Protein AF-A0A7X6N553-F1 (afdb_monomer)

Mean predicted aligned error: 6.5 Å

InterPro domains:
  IPR009793 Protein of unknown function DUF1361 [PF07099] (36-193)

Organism: NCBI:txid1070421

Solvent-accessible surface area (backbone atoms only — not comparable to full-atom values): 10933 Å² total; per-residue (Å²): 109,68,84,74,50,46,66,56,54,51,49,49,51,50,53,50,49,51,52,44,49,50,45,62,73,68,66,50,96,57,56,64,50,47,58,48,42,54,48,10,44,49,26,29,55,43,20,54,49,39,59,69,49,89,46,68,67,60,29,51,55,46,48,55,55,26,61,72,40,38,22,48,4,58,38,30,64,64,56,59,65,58,50,65,79,62,46,92,76,78,82,46,75,67,41,54,52,53,50,51,54,53,50,53,47,29,51,50,12,39,51,30,34,56,52,18,51,50,42,45,44,62,64,78,47,77,88,69,53,72,66,55,51,52,50,52,52,49,52,49,24,45,55,24,28,50,47,32,48,41,47,74,76,65,60,63,50,80,62,45,55,73,78,35,46,69,64,44,50,52,50,54,63,71,47,74,38,73,65,45,53,51,50,32,52,54,44,23,54,53,45,46,50,53,49,54,55,51,51,62,62,68,78,106

Secondary structure (DSSP, 8-state):
-HHHHHHHHHHHHHHHHHHHHHHHHHT-TTHHHHHHHHHHHHHHHHHHHHHH-S-HHHHHHHHHHHHHHTHHHHHGGGGGGGHHHH-S---SHHHHHHHHHHHHHHHHHHHHHHHHHHHHHHHH-SS--HHHHHHHHHHHHHHHHHHHHHHHHS---HHHHHH-HHHHHHHHHTT--HHHHHHHHHHHHHHHHHHHHHHHHHT-

Foldseek 3Di:
DCVVCVVVVVVLVVVLVVLLVVCVVVVDPCPVLNVLLVLLVLLLVLLVVLLPDPDPVSNVVSVVVSLLSLLSLLLLVVLCVCLVVLPPDQDDPVSVVVVVSSVVSSVSSPVSNLNSLVSSCCSPDDPDDPVVLCVSLLVSQLSSQLSSCCCPPVVDDPVCCVPPVPVVVVVVVVSPDPVSVVSSVVSSVVSSVSNVVVVVVVVD

Structure (mmCIF, N/CA/C/O backbone):
data_AF-A0A7X6N553-F1
#
_entry.id   AF-A0A7X6N553-F1
#
loop_
_atom_site.group_PDB
_atom_site.id
_atom_site.type_symbol
_atom_site.label_atom_id
_atom_site.label_alt_id
_atom_site.label_comp_id
_atom_site.label_asym_id
_atom_site.label_entity_id
_atom_site.label_seq_id
_atom_site.pdbx_PDB_ins_code
_atom_site.Cartn_x
_atom_site.Cartn_y
_atom_site.Cartn_z
_atom_site.occupancy
_atom_site.B_iso_or_equiv
_atom_site.auth_seq_id
_atom_site.auth_comp_id
_atom_site.auth_asym_id
_atom_site.auth_atom_id
_atom_site.pdbx_PDB_model_num
ATOM 1 N N . MET A 1 1 ? 1.817 7.010 24.464 1.00 51.44 1 MET A N 1
ATOM 2 C CA . MET A 1 1 ? 2.047 6.105 23.320 1.00 51.44 1 MET A CA 1
ATOM 3 C C . MET A 1 1 ? 2.517 6.879 22.085 1.00 51.44 1 MET A C 1
ATOM 5 O O . MET A 1 1 ? 3.676 6.713 21.739 1.00 51.44 1 MET A O 1
ATOM 9 N N . LEU A 1 2 ? 1.741 7.844 21.557 1.00 58.47 2 LEU A N 1
ATOM 10 C CA . LEU A 1 2 ? 2.158 8.774 20.477 1.00 58.47 2 LEU A CA 1
ATOM 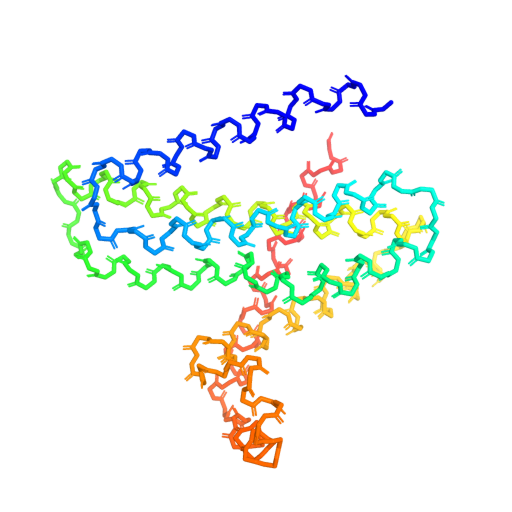11 C C . LEU A 1 2 ? 3.562 9.372 20.640 1.00 58.47 2 LEU A C 1
ATOM 13 O O . LEU A 1 2 ? 4.372 9.272 19.733 1.00 58.47 2 LEU A O 1
ATOM 17 N N . LYS A 1 3 ? 3.891 9.929 21.816 1.00 58.84 3 LYS A N 1
ATOM 18 C CA . LYS A 1 3 ? 5.208 10.548 22.076 1.00 58.84 3 LYS A CA 1
ATOM 19 C C . LYS A 1 3 ? 6.412 9.616 21.859 1.00 58.84 3 LYS A C 1
ATOM 21 O O . LYS A 1 3 ? 7.505 10.120 21.643 1.00 58.84 3 LYS A O 1
ATOM 26 N N . LYS A 1 4 ? 6.229 8.291 21.945 1.00 62.88 4 LYS A N 1
ATOM 27 C CA . LYS A 1 4 ? 7.314 7.305 21.806 1.00 62.88 4 LYS A CA 1
ATOM 28 C C . LYS A 1 4 ? 7.479 6.829 20.355 1.00 62.88 4 LYS A C 1
ATOM 30 O O . LYS A 1 4 ? 8.603 6.598 19.934 1.00 62.88 4 LYS A O 1
ATOM 35 N N . GLU A 1 5 ? 6.381 6.751 19.596 1.00 76.00 5 GLU A N 1
ATOM 36 C CA . GLU A 1 5 ? 6.365 6.376 18.167 1.00 76.00 5 GLU A CA 1
ATOM 37 C C . GLU A 1 5 ? 6.615 7.579 17.234 1.00 76.00 5 GLU A C 1
ATOM 39 O O . GLU A 1 5 ? 7.108 7.419 16.121 1.00 76.00 5 GLU A O 1
ATOM 44 N N . PHE A 1 6 ? 6.327 8.803 17.694 1.00 79.31 6 PHE A N 1
ATOM 45 C CA . PHE A 1 6 ? 6.497 10.042 16.929 1.00 79.31 6 PHE A CA 1
ATOM 46 C C . PHE A 1 6 ? 7.876 10.206 16.259 1.00 79.31 6 PHE A C 1
ATOM 48 O O . PHE A 1 6 ? 7.897 10.477 15.059 1.00 79.31 6 PHE A O 1
ATOM 55 N N . PRO A 1 7 ? 9.026 10.008 16.943 1.00 86.06 7 PRO A N 1
ATOM 56 C CA . PRO A 1 7 ? 10.329 10.146 16.286 1.00 86.06 7 PRO A CA 1
ATOM 57 C C . PRO A 1 7 ? 10.545 9.123 15.161 1.00 86.06 7 PRO A C 1
ATOM 59 O O . PRO A 1 7 ? 11.181 9.447 14.162 1.00 86.06 7 PRO A O 1
ATOM 62 N N . GLN A 1 8 ? 9.989 7.914 15.285 1.00 87.94 8 GLN A N 1
ATOM 63 C CA . GLN A 1 8 ? 10.107 6.870 14.262 1.00 87.94 8 GLN A CA 1
ATOM 64 C C . GLN A 1 8 ? 9.250 7.195 13.035 1.00 87.94 8 GLN A C 1
ATOM 66 O O . GLN A 1 8 ? 9.712 7.039 11.908 1.00 87.94 8 GLN A O 1
ATOM 71 N N . ILE A 1 9 ? 8.032 7.706 13.244 1.00 89.75 9 ILE A N 1
ATOM 72 C CA . ILE A 1 9 ? 7.146 8.145 12.157 1.00 89.75 9 ILE A CA 1
ATOM 73 C C . ILE A 1 9 ? 7.767 9.331 11.411 1.00 89.75 9 ILE A C 1
ATOM 75 O O . ILE A 1 9 ? 7.767 9.350 10.183 1.00 89.75 9 ILE A O 1
ATOM 79 N N . VAL A 1 10 ? 8.340 10.301 12.130 1.00 91.31 10 VAL A N 1
ATOM 80 C CA . VAL A 1 10 ? 9.032 11.442 11.510 1.00 91.31 10 VAL A CA 1
ATOM 81 C C . VAL A 1 10 ? 10.237 10.971 10.699 1.00 91.31 10 VAL A C 1
ATOM 83 O O . VAL A 1 10 ? 10.395 11.384 9.553 1.00 91.31 10 VAL A O 1
ATOM 86 N N . LEU A 1 11 ? 11.054 10.069 11.251 1.00 92.75 11 LEU A N 1
ATOM 87 C CA . LEU A 1 11 ? 12.183 9.487 10.527 1.00 92.75 11 LEU A CA 1
ATOM 88 C C . LEU A 1 11 ? 11.727 8.774 9.247 1.00 92.75 11 LEU A C 1
ATOM 90 O O . LEU A 1 11 ? 12.328 8.977 8.197 1.00 92.75 11 LEU A O 1
ATOM 94 N N . LEU A 1 12 ? 10.645 7.993 9.315 1.00 93.38 12 LEU A N 1
ATOM 95 C CA . LEU A 1 12 ? 10.065 7.317 8.156 1.00 93.38 12 LEU A CA 1
ATOM 96 C C . LEU A 1 12 ? 9.698 8.315 7.049 1.00 93.38 12 LEU A C 1
ATOM 98 O O . LEU A 1 12 ? 10.090 8.127 5.900 1.00 93.38 12 LEU A O 1
ATOM 102 N N . HIS A 1 13 ? 9.009 9.403 7.398 1.00 94.00 13 HIS A N 1
ATOM 103 C CA . HIS A 1 13 ? 8.635 10.446 6.441 1.00 94.00 13 HIS A CA 1
ATOM 104 C C . HIS A 1 13 ? 9.856 11.140 5.841 1.00 94.00 13 HIS A C 1
ATOM 106 O O . HIS A 1 13 ? 9.887 11.380 4.638 1.00 94.00 13 HIS A O 1
ATOM 112 N N . ILE A 1 14 ? 10.882 11.423 6.649 1.00 95.38 14 ILE A N 1
ATOM 113 C CA . ILE A 1 14 ? 12.137 12.003 6.159 1.00 95.38 14 ILE A CA 1
ATOM 114 C C . ILE A 1 14 ? 12.793 11.067 5.141 1.00 95.38 14 ILE A C 1
ATOM 116 O O . ILE A 1 14 ? 13.170 11.522 4.066 1.00 95.38 14 ILE A O 1
ATOM 120 N N . LEU A 1 15 ? 12.880 9.766 5.432 1.00 94.88 15 LEU A N 1
ATOM 121 C CA . LEU A 1 15 ? 13.455 8.782 4.511 1.00 94.88 15 LEU A CA 1
ATOM 122 C C . LEU A 1 15 ? 12.668 8.698 3.197 1.00 94.88 15 LEU A C 1
ATOM 124 O O . LEU A 1 15 ? 13.272 8.682 2.124 1.00 94.88 15 LEU A O 1
ATOM 128 N N . VAL A 1 16 ? 11.333 8.710 3.264 1.00 94.75 16 VAL A N 1
ATOM 129 C CA . VAL A 1 16 ? 10.481 8.742 2.067 1.00 94.75 16 VAL A CA 1
ATOM 130 C C . VAL A 1 16 ? 10.714 10.025 1.275 1.00 94.75 16 VAL A C 1
ATOM 132 O O . VAL A 1 16 ? 10.958 9.958 0.077 1.00 94.75 16 VAL A O 1
ATOM 135 N N . ILE A 1 17 ? 10.711 11.193 1.920 1.00 95.12 17 ILE A N 1
ATOM 136 C CA . ILE A 1 17 ? 10.943 12.482 1.253 1.00 95.12 17 ILE A CA 1
ATOM 137 C C . ILE A 1 17 ? 12.330 12.525 0.608 1.00 95.12 17 ILE A C 1
ATOM 139 O O . ILE A 1 17 ? 12.456 12.989 -0.522 1.00 95.12 17 ILE A O 1
ATOM 143 N N . MET A 1 18 ? 13.363 12.010 1.279 1.00 94.50 18 MET A N 1
ATOM 144 C CA . MET A 1 18 ? 14.707 11.899 0.709 1.00 94.50 18 MET A CA 1
ATOM 145 C C . MET A 1 18 ? 14.715 11.012 -0.538 1.00 94.50 18 MET A C 1
ATOM 147 O O . MET A 1 18 ? 15.308 11.388 -1.548 1.00 94.50 18 MET A O 1
ATOM 151 N N . PHE A 1 19 ? 14.028 9.868 -0.498 1.00 94.44 19 PHE A N 1
ATOM 152 C CA . PHE A 1 19 ? 13.899 8.982 -1.652 1.00 94.44 19 PHE A CA 1
ATOM 153 C C . PHE A 1 19 ? 13.154 9.655 -2.815 1.00 94.44 19 PHE A C 1
ATOM 155 O O . PHE A 1 19 ? 13.645 9.658 -3.943 1.00 94.44 19 PHE A O 1
ATOM 162 N N . LEU A 1 20 ? 12.013 10.296 -2.548 1.00 93.94 20 LEU A N 1
ATOM 163 C CA . LEU A 1 20 ? 11.240 11.027 -3.557 1.00 93.94 20 LEU A CA 1
ATOM 164 C C . LEU A 1 20 ? 12.035 12.203 -4.146 1.00 93.94 20 LEU A C 1
ATOM 166 O O . LEU A 1 20 ? 12.031 12.409 -5.360 1.00 93.94 20 LEU A O 1
ATOM 170 N N . GLY A 1 21 ? 12.757 12.945 -3.303 1.00 92.81 21 GLY A N 1
ATOM 171 C CA . GLY A 1 21 ? 13.630 14.042 -3.713 1.00 92.81 21 GLY A CA 1
ATOM 172 C C . GLY A 1 21 ? 14.777 13.563 -4.600 1.00 92.81 21 GLY A C 1
ATOM 173 O O . GLY A 1 21 ? 15.050 14.176 -5.630 1.00 92.81 21 GLY A O 1
ATOM 174 N N . PHE A 1 22 ? 15.393 12.426 -4.263 1.00 92.62 22 PHE A N 1
ATOM 175 C CA . PHE A 1 22 ? 16.393 11.781 -5.112 1.00 92.62 22 PHE A CA 1
ATOM 176 C C . PHE A 1 22 ? 15.821 11.448 -6.499 1.00 92.62 22 PHE A C 1
ATOM 178 O O . PHE A 1 22 ? 16.394 11.863 -7.507 1.00 92.62 22 PHE A O 1
ATOM 185 N N . LEU A 1 23 ? 14.652 10.797 -6.569 1.00 91.75 23 LEU A N 1
ATOM 186 C CA . LEU A 1 23 ? 13.993 10.482 -7.845 1.00 91.75 23 LEU A CA 1
ATOM 187 C C . LEU A 1 23 ? 13.689 11.734 -8.677 1.00 91.75 23 LEU A C 1
ATOM 189 O O . LEU A 1 23 ? 13.871 11.729 -9.898 1.00 91.75 23 LEU A O 1
ATOM 193 N N . TYR A 1 24 ? 13.243 12.805 -8.018 1.00 91.06 24 TYR A N 1
ATOM 194 C CA . TYR A 1 24 ? 12.919 14.071 -8.664 1.00 91.06 24 TYR A CA 1
ATOM 195 C C . TYR A 1 24 ? 14.159 14.755 -9.255 1.00 91.06 24 TYR A C 1
ATOM 197 O O . TYR A 1 24 ? 14.124 15.216 -10.397 1.00 91.06 24 TYR A O 1
ATOM 205 N N . VAL A 1 25 ? 15.269 14.787 -8.509 1.00 89.69 25 VAL A N 1
ATOM 206 C CA . VAL A 1 25 ? 16.519 15.435 -8.938 1.00 89.69 25 VAL A CA 1
ATOM 207 C C . VAL A 1 25 ? 17.189 14.667 -10.074 1.00 89.69 25 VAL A C 1
ATOM 209 O O . VAL A 1 25 ? 17.639 15.286 -11.036 1.00 89.69 25 VAL A O 1
ATOM 212 N N . THR A 1 26 ? 17.243 13.332 -10.007 1.00 83.00 26 THR A N 1
ATOM 213 C CA . THR A 1 26 ? 17.912 12.537 -11.051 1.00 83.00 26 THR A CA 1
ATOM 214 C C . THR A 1 26 ? 17.119 12.494 -12.365 1.00 83.00 26 THR A C 1
ATOM 216 O O . THR A 1 26 ? 17.689 12.168 -13.399 1.00 83.00 26 THR A O 1
ATOM 219 N N . LYS A 1 27 ? 15.822 12.850 -12.355 1.00 77.62 27 LYS A N 1
ATOM 220 C CA . LYS A 1 27 ? 14.924 12.829 -13.527 1.00 77.62 27 LYS A CA 1
ATOM 221 C C . LYS A 1 27 ? 15.006 11.526 -14.340 1.00 77.62 27 LYS A C 1
ATOM 223 O O . LYS A 1 27 ? 15.125 11.536 -15.562 1.00 77.62 27 LYS A O 1
ATOM 228 N N . ASN A 1 28 ? 14.925 10.396 -13.645 1.00 75.38 28 ASN A N 1
ATOM 229 C CA . ASN A 1 28 ? 14.987 9.072 -14.266 1.00 75.38 28 ASN A CA 1
ATOM 230 C C . ASN A 1 28 ? 13.621 8.604 -14.795 1.00 75.38 28 ASN A C 1
ATOM 232 O O . ASN A 1 28 ? 12.576 9.165 -14.469 1.00 75.38 28 ASN A O 1
ATOM 236 N N . GLN A 1 29 ? 13.621 7.481 -15.520 1.00 80.50 29 GLN A N 1
ATOM 237 C CA . GLN A 1 29 ? 12.417 6.764 -15.981 1.00 80.50 29 GLN A CA 1
ATOM 238 C C . GLN A 1 29 ? 11.437 6.355 -14.856 1.00 80.50 29 GLN A C 1
ATOM 240 O O . GLN A 1 29 ? 10.313 5.946 -15.127 1.00 80.50 29 GLN A O 1
ATOM 245 N N . TYR A 1 30 ? 11.840 6.501 -13.592 1.00 83.88 30 TYR A N 1
ATOM 246 C CA . TYR A 1 30 ? 11.069 6.153 -12.400 1.00 83.88 30 TYR A CA 1
ATOM 247 C C . TYR A 1 30 ? 10.268 7.312 -11.799 1.00 83.88 30 TYR A C 1
ATOM 249 O O . TYR A 1 30 ? 9.847 7.222 -10.651 1.00 83.88 30 TYR A O 1
ATOM 257 N N . MET A 1 31 ? 10.018 8.400 -12.537 1.00 86.75 31 MET A N 1
ATOM 258 C CA . MET A 1 31 ? 9.149 9.480 -12.040 1.00 86.75 31 MET A CA 1
ATOM 259 C C . MET A 1 31 ? 7.755 8.983 -11.626 1.00 86.75 31 MET A C 1
ATOM 261 O O . MET A 1 31 ? 7.154 9.546 -10.715 1.00 86.75 31 MET A O 1
ATOM 265 N N . PHE A 1 32 ? 7.261 7.896 -12.228 1.00 87.50 32 PHE A N 1
ATOM 266 C CA . PHE A 1 32 ? 6.005 7.265 -11.815 1.00 87.50 32 PHE A CA 1
ATOM 267 C C . PHE A 1 32 ? 6.046 6.744 -10.365 1.00 87.50 32 PHE A C 1
ATOM 269 O O . PHE A 1 32 ? 5.026 6.789 -9.680 1.00 87.50 32 PHE A O 1
ATOM 276 N N . LEU A 1 33 ? 7.216 6.312 -9.862 1.00 89.38 33 LEU A N 1
ATOM 277 C CA . LEU A 1 33 ? 7.367 5.866 -8.472 1.00 89.38 33 LEU A CA 1
ATOM 278 C C . LEU A 1 33 ? 7.118 7.002 -7.486 1.00 89.38 33 LEU A C 1
ATOM 280 O O . LEU A 1 33 ? 6.680 6.726 -6.375 1.00 89.38 33 LEU A O 1
ATOM 284 N N . ILE A 1 34 ? 7.354 8.260 -7.879 1.00 91.50 34 ILE A N 1
ATOM 285 C CA . ILE A 1 34 ? 7.073 9.404 -7.009 1.00 91.50 34 ILE A CA 1
ATOM 286 C C . ILE A 1 34 ? 5.585 9.409 -6.659 1.00 91.50 34 ILE A C 1
ATOM 288 O O . ILE A 1 34 ? 5.220 9.404 -5.488 1.00 91.50 34 ILE A O 1
ATOM 292 N N . VAL A 1 35 ? 4.728 9.327 -7.679 1.00 91.31 35 VAL A N 1
ATOM 293 C CA . VAL A 1 35 ? 3.275 9.294 -7.495 1.00 91.31 35 VAL A CA 1
ATOM 294 C C . VAL A 1 35 ? 2.848 8.017 -6.770 1.00 91.31 35 VAL A C 1
ATOM 296 O O . VAL A 1 35 ? 2.091 8.102 -5.806 1.00 91.31 35 VAL A O 1
ATOM 299 N N . ASN A 1 36 ? 3.364 6.848 -7.164 1.00 91.88 36 ASN A N 1
ATOM 300 C CA . ASN A 1 36 ? 2.940 5.571 -6.581 1.00 91.88 36 ASN A CA 1
ATOM 301 C C . ASN A 1 36 ? 3.303 5.454 -5.094 1.00 91.88 36 ASN A C 1
ATOM 303 O O . ASN A 1 36 ? 2.458 5.048 -4.298 1.00 91.88 36 ASN A O 1
ATOM 307 N N . VAL A 1 37 ? 4.518 5.854 -4.704 1.00 93.25 37 VAL A N 1
ATOM 308 C CA . VAL A 1 37 ? 4.965 5.832 -3.302 1.00 93.25 37 VAL A CA 1
ATOM 309 C C . VAL A 1 37 ? 4.213 6.870 -2.477 1.00 93.25 37 VAL A C 1
ATOM 311 O O . VAL A 1 37 ? 3.781 6.555 -1.371 1.00 93.25 37 VAL A O 1
ATOM 314 N N . THR A 1 38 ? 3.990 8.081 -3.002 1.00 93.19 38 THR A N 1
ATOM 315 C CA . THR A 1 38 ? 3.161 9.082 -2.314 1.00 93.19 38 THR A CA 1
ATOM 316 C C . THR A 1 38 ? 1.743 8.563 -2.088 1.00 93.19 38 THR A C 1
ATOM 318 O O . THR A 1 38 ? 1.232 8.643 -0.974 1.00 93.19 38 THR A O 1
ATOM 321 N N . LEU A 1 39 ? 1.116 7.972 -3.106 1.00 90.31 39 LEU A N 1
ATOM 322 C CA . LEU A 1 39 ? -0.215 7.386 -2.973 1.00 90.31 39 LEU A CA 1
ATOM 323 C C . LEU A 1 39 ? -0.230 6.181 -2.016 1.00 90.31 39 LEU A C 1
ATOM 325 O O . LEU A 1 39 ? -1.238 5.948 -1.357 1.00 90.31 39 LEU A O 1
ATOM 329 N N . ALA A 1 40 ? 0.863 5.417 -1.908 1.00 92.44 40 ALA A N 1
ATOM 330 C CA . ALA A 1 40 ? 0.986 4.314 -0.953 1.00 92.44 40 ALA A CA 1
ATOM 331 C C . ALA A 1 40 ? 1.200 4.795 0.494 1.00 92.44 40 ALA A C 1
ATOM 333 O O . ALA A 1 40 ? 0.805 4.103 1.433 1.00 92.44 40 ALA A O 1
ATOM 334 N N . LEU A 1 41 ? 1.775 5.986 0.687 1.00 94.81 41 LEU A N 1
ATOM 335 C CA . LEU A 1 41 ? 1.930 6.603 2.005 1.00 94.81 41 LEU A CA 1
ATOM 336 C C . LEU A 1 41 ? 0.581 7.072 2.583 1.00 94.81 41 LEU A C 1
ATOM 338 O O . LEU A 1 41 ? 0.359 6.963 3.786 1.00 94.81 41 LEU A O 1
ATOM 342 N N . ILE A 1 42 ? -0.359 7.508 1.735 1.00 94.44 42 ILE A N 1
ATOM 343 C CA . ILE A 1 42 ? -1.672 8.021 2.167 1.00 94.44 42 ILE A CA 1
ATOM 344 C C . ILE A 1 42 ? -2.440 7.016 3.057 1.00 94.44 42 ILE A C 1
ATOM 346 O O . ILE A 1 42 ? -2.837 7.396 4.161 1.00 94.44 42 ILE A O 1
ATOM 350 N N . PRO A 1 43 ? -2.646 5.737 2.669 1.00 94.62 43 PRO A N 1
ATOM 351 C CA . PRO A 1 43 ? -3.271 4.741 3.542 1.00 94.62 43 PRO A CA 1
ATOM 352 C C . PRO A 1 43 ? -2.557 4.563 4.881 1.00 94.62 43 PRO A C 1
ATOM 354 O O . PRO A 1 43 ? -3.208 4.365 5.907 1.00 94.62 43 PRO A O 1
ATOM 357 N N . PHE A 1 44 ? -1.229 4.651 4.896 1.00 95.69 44 PHE A N 1
ATOM 358 C CA . PHE A 1 44 ? -0.464 4.558 6.132 1.00 95.69 44 PHE A CA 1
ATOM 359 C C . PHE A 1 44 ? -0.758 5.736 7.067 1.00 95.69 44 PHE A C 1
ATOM 361 O O . PHE A 1 44 ? -1.124 5.515 8.223 1.00 95.69 44 PHE A O 1
ATOM 368 N N . ASP A 1 45 ? -0.750 6.966 6.566 1.00 95.94 45 ASP A N 1
ATOM 369 C CA . ASP A 1 45 ? -1.065 8.146 7.377 1.00 95.94 45 ASP A CA 1
ATOM 370 C C . ASP A 1 45 ? -2.517 8.154 7.864 1.00 95.94 45 ASP A C 1
ATOM 372 O O . ASP A 1 45 ? -2.795 8.464 9.028 1.00 95.94 45 ASP A O 1
ATOM 376 N N . ILE A 1 46 ? -3.457 7.726 7.016 1.00 96.06 46 ILE A N 1
ATOM 377 C CA . ILE A 1 46 ? -4.857 7.569 7.420 1.00 96.06 46 ILE A CA 1
ATOM 378 C C . ILE A 1 46 ? -4.976 6.511 8.526 1.00 96.06 46 ILE A C 1
ATOM 380 O O . ILE A 1 46 ? -5.695 6.730 9.502 1.00 96.06 46 ILE A O 1
ATOM 384 N N . SER A 1 47 ? -4.244 5.395 8.442 1.00 96.31 47 SER A N 1
ATOM 385 C CA . SER A 1 47 ? -4.255 4.368 9.493 1.00 96.31 47 SER A CA 1
ATOM 386 C C . SER A 1 47 ? -3.712 4.886 10.832 1.00 96.31 47 SER A C 1
ATOM 388 O O . SER A 1 47 ? -4.257 4.564 11.890 1.00 96.31 47 SER A O 1
ATOM 390 N N . LEU A 1 48 ? -2.711 5.776 10.806 1.00 94.75 48 LEU A N 1
ATOM 391 C CA . LEU A 1 48 ? -2.223 6.464 12.001 1.00 94.75 48 LEU A CA 1
ATOM 392 C C . LEU A 1 48 ? -3.288 7.403 12.581 1.00 94.75 48 LEU A C 1
ATOM 394 O O . LEU A 1 48 ? -3.462 7.448 13.801 1.00 94.75 48 LEU A O 1
ATOM 398 N N . ALA A 1 49 ? -4.034 8.121 11.739 1.00 94.75 49 ALA A N 1
ATOM 399 C CA . ALA A 1 49 ? -5.150 8.952 12.188 1.00 94.75 49 ALA A CA 1
ATOM 400 C C . ALA A 1 49 ? -6.288 8.108 12.803 1.00 94.75 49 ALA A C 1
ATOM 402 O O . ALA A 1 49 ? -6.817 8.461 13.861 1.00 94.75 49 ALA A O 1
ATOM 403 N N . ILE A 1 50 ? -6.613 6.958 12.200 1.00 95.44 50 ILE A N 1
ATOM 404 C CA . ILE A 1 50 ? -7.593 5.977 12.702 1.00 95.44 50 ILE A CA 1
ATOM 405 C C . ILE A 1 50 ? -7.179 5.432 14.078 1.00 95.44 50 ILE A C 1
ATOM 407 O O . ILE A 1 50 ? -8.005 5.374 14.996 1.00 95.44 50 ILE A O 1
ATOM 411 N N . LYS A 1 51 ? -5.898 5.080 14.255 1.00 92.81 51 LYS A N 1
ATOM 412 C CA . LYS A 1 51 ? -5.349 4.586 15.530 1.00 92.81 51 LYS A CA 1
ATOM 413 C C . LYS A 1 51 ? -5.535 5.599 16.664 1.00 92.81 51 LYS A C 1
ATOM 415 O O . LYS A 1 51 ? -5.852 5.214 17.787 1.00 92.81 51 LYS A O 1
ATOM 420 N N . HIS A 1 52 ? -5.342 6.890 16.384 1.00 91.06 52 HIS A N 1
ATOM 421 C CA . HIS A 1 52 ? -5.272 7.930 17.416 1.00 91.06 52 HIS A CA 1
ATOM 422 C C . HIS A 1 52 ? -6.564 8.722 17.631 1.00 91.06 52 HIS A C 1
ATOM 424 O O . HIS A 1 52 ? -6.703 9.388 18.662 1.00 91.06 52 HIS A O 1
ATOM 430 N N . THR A 1 53 ? -7.523 8.663 16.705 1.00 92.50 53 THR A N 1
ATOM 431 C CA . THR A 1 53 ? -8.812 9.331 16.903 1.00 92.50 53 THR A CA 1
ATOM 432 C C . THR A 1 53 ? -9.611 8.670 18.024 1.00 92.50 53 THR A C 1
ATOM 434 O O . THR A 1 53 ? -9.724 7.446 18.094 1.00 92.50 53 THR A O 1
ATOM 437 N N . LYS A 1 54 ? -10.213 9.478 18.904 1.00 91.56 54 LYS A N 1
ATOM 438 C CA . LYS A 1 54 ? -11.096 8.985 19.977 1.00 91.56 54 LYS A CA 1
ATOM 439 C C . LYS A 1 54 ? -12.512 8.677 19.483 1.00 91.56 54 LYS A C 1
ATOM 441 O O . LYS A 1 54 ? -13.221 7.913 20.128 1.00 91.56 54 LYS A O 1
ATOM 446 N N . SER A 1 55 ? -12.928 9.269 18.362 1.00 95.12 55 SER A N 1
ATOM 447 C CA . SER A 1 55 ? -14.282 9.120 17.826 1.00 95.12 55 SER A CA 1
ATOM 448 C C . SER A 1 55 ? -14.375 7.915 16.896 1.00 95.12 55 SER A C 1
ATOM 450 O O . SER A 1 55 ? -13.687 7.859 15.877 1.00 95.12 55 SER A O 1
ATOM 452 N N . ASN A 1 56 ? -15.277 6.986 17.215 1.00 92.88 56 ASN A N 1
ATOM 453 C CA . ASN A 1 56 ? -15.542 5.813 16.379 1.00 92.88 56 ASN A CA 1
ATOM 454 C C . ASN A 1 56 ? -16.182 6.194 15.035 1.00 92.88 56 ASN A C 1
ATOM 456 O O . ASN A 1 56 ? -15.928 5.533 14.035 1.00 92.88 56 ASN A O 1
ATOM 460 N N . ILE A 1 57 ? -16.957 7.285 14.991 1.00 94.94 57 ILE A N 1
ATOM 461 C CA . ILE A 1 57 ? -17.560 7.787 13.746 1.00 94.94 57 ILE A CA 1
ATOM 462 C C . ILE A 1 57 ? -16.462 8.289 12.807 1.00 94.94 57 ILE A C 1
ATOM 464 O O . ILE A 1 57 ? -16.414 7.902 11.643 1.00 94.94 57 ILE A O 1
ATOM 468 N N . ILE A 1 58 ? -15.537 9.102 13.329 1.00 95.12 58 ILE A N 1
ATOM 469 C CA . ILE A 1 58 ? -14.400 9.607 12.547 1.00 95.12 58 ILE A CA 1
ATOM 470 C C . ILE A 1 58 ? -13.510 8.444 12.106 1.00 95.12 58 ILE A C 1
ATOM 472 O O . ILE A 1 58 ? -13.106 8.407 10.949 1.00 95.12 58 ILE A O 1
ATOM 476 N N . ALA A 1 59 ? -13.245 7.477 12.991 1.00 94.94 59 ALA A N 1
ATOM 477 C CA . ALA A 1 59 ? -12.497 6.275 12.632 1.00 94.94 59 ALA A CA 1
ATOM 478 C C . ALA A 1 59 ? -13.171 5.520 11.477 1.00 94.94 59 ALA A C 1
ATOM 480 O O . ALA A 1 59 ? -12.489 5.157 10.527 1.00 94.94 59 ALA A O 1
ATOM 481 N N . GLY A 1 60 ? -14.494 5.330 11.522 1.00 94.75 60 GLY A N 1
ATOM 482 C CA . GLY A 1 60 ? -15.250 4.663 10.461 1.00 94.75 60 GLY A CA 1
ATOM 483 C C . GLY A 1 60 ? -15.178 5.397 9.120 1.00 94.75 60 GLY A C 1
ATOM 484 O O . GLY A 1 60 ? -14.885 4.776 8.103 1.00 94.75 60 GLY A O 1
ATOM 485 N N . ILE A 1 61 ? -15.360 6.724 9.116 1.00 95.56 61 ILE A N 1
ATOM 486 C CA . ILE A 1 61 ? -15.235 7.547 7.899 1.00 95.56 61 ILE A CA 1
ATOM 487 C C . ILE A 1 61 ? -13.820 7.438 7.325 1.00 95.56 61 ILE A C 1
ATOM 489 O O . ILE A 1 61 ? -13.652 7.166 6.137 1.00 95.56 61 ILE A O 1
ATOM 493 N N . LEU A 1 62 ? -12.797 7.598 8.168 1.00 96.19 62 LEU A N 1
ATOM 494 C CA . LEU A 1 62 ? -11.407 7.439 7.750 1.00 96.19 62 LEU A CA 1
ATOM 495 C C . LEU A 1 62 ? -11.121 6.017 7.258 1.00 96.19 62 LEU A C 1
ATOM 497 O O . LEU A 1 62 ? -10.360 5.863 6.315 1.00 96.19 62 LEU A O 1
ATOM 501 N N . GLY A 1 63 ? -11.750 4.993 7.839 1.00 95.31 63 GLY A N 1
ATOM 502 C CA . GLY A 1 63 ? -11.644 3.602 7.398 1.00 95.31 63 GLY A CA 1
ATOM 503 C C . GLY A 1 63 ? -12.176 3.385 5.982 1.00 95.31 63 GLY A C 1
ATOM 504 O O . GLY A 1 63 ? -11.552 2.676 5.197 1.00 95.31 63 GLY A O 1
ATOM 505 N N . LEU A 1 64 ? -13.278 4.048 5.614 1.00 94.12 64 LEU A N 1
ATOM 506 C CA . LEU A 1 64 ? -13.799 4.011 4.243 1.00 94.12 64 LEU A CA 1
ATOM 507 C C . LEU A 1 64 ? -12.850 4.697 3.256 1.00 94.12 64 LEU A C 1
ATOM 509 O O . LEU A 1 64 ? -12.580 4.156 2.185 1.00 94.12 64 LEU A O 1
ATOM 513 N N . VAL A 1 65 ? -12.307 5.863 3.625 1.00 93.88 65 VAL A N 1
ATOM 514 C CA . VAL A 1 65 ? -11.312 6.566 2.797 1.00 93.88 65 VAL A CA 1
ATOM 515 C C . VAL A 1 65 ? -10.047 5.718 2.663 1.00 93.88 65 VAL A C 1
ATOM 517 O 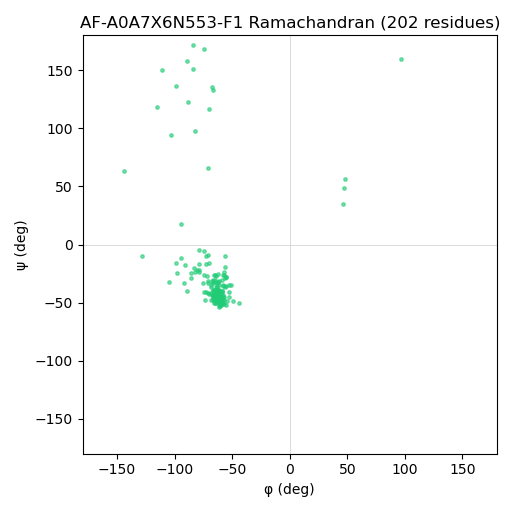O . VAL A 1 65 ? -9.545 5.529 1.561 1.00 93.88 65 VAL A O 1
ATOM 520 N N . TRP A 1 66 ? -9.566 5.145 3.765 1.00 96.62 66 TRP A N 1
ATOM 521 C CA . TRP A 1 66 ? -8.427 4.234 3.782 1.00 96.62 66 TRP A CA 1
ATOM 522 C C . TRP A 1 66 ? -8.630 3.065 2.819 1.00 96.62 66 TRP A C 1
ATOM 524 O O . TRP A 1 66 ? -7.759 2.813 1.993 1.00 96.62 66 TRP A O 1
ATOM 534 N N . LEU A 1 67 ? -9.790 2.404 2.865 1.00 94.00 67 LEU A N 1
ATOM 535 C CA . LEU A 1 67 ? -10.097 1.260 2.008 1.00 94.00 67 LEU A CA 1
ATOM 536 C C . LEU A 1 67 ? -10.099 1.629 0.517 1.00 94.00 67 LEU A C 1
ATOM 538 O O . LEU A 1 67 ? -9.705 0.811 -0.308 1.00 94.00 67 LEU A O 1
ATOM 542 N N . ALA A 1 68 ? -10.489 2.858 0.168 1.00 89.62 68 ALA A N 1
ATOM 543 C CA . ALA A 1 68 ? -10.452 3.341 -1.211 1.00 89.62 68 ALA A CA 1
ATOM 544 C C . ALA A 1 68 ? -9.017 3.516 -1.743 1.00 89.62 68 ALA A C 1
ATOM 546 O O . ALA A 1 68 ? -8.755 3.220 -2.907 1.00 89.62 68 ALA A O 1
ATOM 547 N N . PHE A 1 69 ? -8.081 3.962 -0.898 1.00 90.38 69 PHE A N 1
ATOM 548 C CA . PHE A 1 69 ? -6.672 4.144 -1.278 1.00 90.38 69 PHE A CA 1
ATOM 549 C C . PHE A 1 69 ? -5.806 2.900 -1.031 1.00 90.38 69 PHE A C 1
ATOM 551 O O . PHE A 1 69 ? -4.725 2.779 -1.607 1.00 90.38 69 PHE A O 1
ATOM 558 N N . TYR A 1 70 ? -6.270 1.957 -0.207 1.00 93.94 70 TYR A N 1
ATOM 559 C CA . TYR A 1 70 ? -5.524 0.760 0.173 1.00 93.94 70 TYR A CA 1
ATOM 560 C C . TYR A 1 70 ? -4.987 -0.062 -1.013 1.00 93.94 70 TYR A C 1
ATOM 562 O O . TYR A 1 70 ? -3.801 -0.410 -0.973 1.00 93.94 70 TYR A O 1
ATOM 570 N N . PRO A 1 71 ? -5.764 -0.329 -2.089 1.00 91.94 71 PRO A N 1
ATOM 571 C CA . PRO A 1 71 ? -5.285 -1.118 -3.223 1.00 91.94 71 PRO A CA 1
ATOM 572 C C . PRO A 1 71 ? -4.000 -0.562 -3.846 1.00 91.94 71 PRO A C 1
ATOM 574 O O . PRO A 1 71 ? -3.197 -1.333 -4.363 1.00 91.94 71 PRO A O 1
ATOM 577 N N . ASN A 1 72 ? -3.758 0.753 -3.756 1.00 89.62 72 ASN A N 1
ATOM 578 C CA . ASN A 1 72 ? -2.553 1.374 -4.299 1.00 89.62 72 ASN A CA 1
ATOM 579 C C . ASN A 1 72 ? -1.261 0.929 -3.582 1.00 89.62 72 ASN A C 1
ATOM 581 O O . ASN A 1 72 ? -0.193 0.916 -4.187 1.00 89.62 72 ASN A O 1
ATOM 585 N N . THR A 1 73 ? -1.338 0.520 -2.313 1.00 92.19 73 THR A N 1
ATOM 586 C CA . THR A 1 73 ? -0.165 0.002 -1.585 1.00 92.19 73 THR A CA 1
ATOM 587 C C . THR A 1 73 ? 0.323 -1.314 -2.192 1.00 92.19 73 THR A C 1
ATOM 589 O O . THR A 1 73 ? 1.488 -1.445 -2.563 1.00 92.19 73 THR A O 1
ATOM 592 N N . MET A 1 74 ? -0.595 -2.264 -2.385 1.00 92.56 74 MET A N 1
ATOM 593 C CA . MET A 1 74 ? -0.310 -3.587 -2.946 1.00 92.56 74 MET A CA 1
ATOM 594 C C . MET A 1 74 ? -0.180 -3.563 -4.473 1.00 92.56 74 MET A C 1
ATOM 596 O O . MET A 1 74 ? 0.497 -4.416 -5.048 1.00 92.56 74 MET A O 1
ATOM 600 N N . TYR A 1 75 ? -0.749 -2.550 -5.137 1.00 89.81 75 TYR A N 1
ATOM 601 C CA . TYR A 1 75 ? -0.537 -2.271 -6.558 1.00 89.81 75 TYR A CA 1
ATOM 602 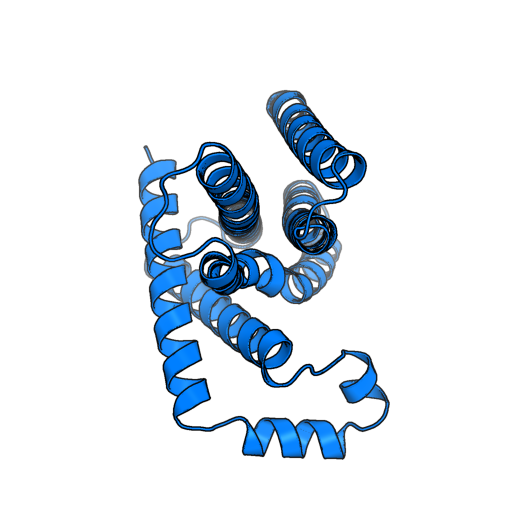C C . TYR A 1 75 ? 0.946 -2.171 -6.900 1.00 89.81 75 TYR A C 1
ATOM 604 O O . TYR A 1 75 ? 1.342 -2.622 -7.973 1.00 89.81 75 TYR A O 1
ATOM 612 N N . MET A 1 76 ? 1.779 -1.651 -5.994 1.00 92.38 76 MET A N 1
ATOM 613 C CA . MET A 1 76 ? 3.213 -1.501 -6.234 1.00 92.38 76 MET A CA 1
ATOM 614 C C . MET A 1 76 ? 3.906 -2.824 -6.594 1.00 92.38 76 MET A C 1
ATOM 616 O O . MET A 1 76 ? 4.867 -2.810 -7.350 1.00 92.38 76 MET A O 1
ATOM 620 N N . ILE A 1 77 ? 3.385 -3.985 -6.173 1.00 93.75 77 ILE A N 1
ATOM 621 C CA . ILE A 1 77 ? 3.900 -5.299 -6.607 1.00 93.75 77 ILE A CA 1
ATOM 622 C C . ILE A 1 77 ? 3.851 -5.433 -8.141 1.00 93.75 77 ILE A C 1
ATOM 624 O O . ILE A 1 77 ? 4.744 -6.007 -8.755 1.00 93.75 77 ILE A O 1
ATOM 628 N N . THR A 1 78 ? 2.839 -4.862 -8.797 1.00 91.31 78 THR A N 1
ATOM 629 C CA . THR A 1 78 ? 2.722 -4.895 -10.265 1.00 91.31 78 THR A CA 1
ATOM 630 C C . THR A 1 78 ? 3.772 -4.037 -10.981 1.00 91.31 78 THR A C 1
ATOM 632 O O . THR A 1 78 ? 4.019 -4.251 -12.170 1.00 91.31 78 THR A O 1
ATOM 635 N N . ASP A 1 79 ? 4.448 -3.117 -10.282 1.00 90.50 79 ASP A N 1
ATOM 636 C CA . ASP A 1 79 ? 5.523 -2.301 -10.861 1.00 90.50 79 ASP A CA 1
ATOM 637 C C . ASP A 1 79 ? 6.793 -3.115 -11.149 1.00 90.50 79 ASP A C 1
ATOM 639 O O . ASP A 1 79 ? 7.656 -2.643 -11.890 1.00 90.50 79 ASP A O 1
ATOM 643 N N . PHE A 1 80 ? 6.873 -4.377 -10.700 1.00 90.38 80 PHE A N 1
ATOM 644 C CA . PHE A 1 80 ? 7.908 -5.312 -11.153 1.00 90.38 80 PHE A CA 1
ATOM 645 C C . PHE A 1 80 ? 7.927 -5.503 -12.674 1.00 90.38 80 PHE A C 1
ATOM 647 O O . PHE A 1 80 ? 8.964 -5.883 -13.210 1.00 90.38 80 PHE A O 1
ATOM 654 N N . ILE A 1 81 ? 6.846 -5.176 -13.396 1.00 88.00 81 ILE A N 1
ATOM 655 C CA . ILE A 1 81 ? 6.863 -5.171 -14.867 1.00 88.00 81 ILE A CA 1
ATOM 656 C C . ILE A 1 81 ? 7.970 -4.266 -15.433 1.00 88.00 81 ILE A C 1
ATOM 658 O O . ILE A 1 81 ? 8.507 -4.553 -16.496 1.00 88.00 81 ILE A O 1
ATOM 662 N N . HIS A 1 82 ? 8.361 -3.207 -14.716 1.00 87.75 82 HIS A N 1
ATOM 663 C CA . HIS A 1 82 ? 9.421 -2.295 -15.144 1.00 87.75 82 HIS A CA 1
ATOM 664 C C . HIS A 1 82 ? 10.823 -2.907 -15.036 1.00 87.75 82 HIS A C 1
ATOM 666 O O . HIS A 1 82 ? 11.762 -2.360 -15.603 1.00 87.75 82 HIS A O 1
ATOM 672 N N . LEU A 1 83 ? 10.986 -4.074 -14.399 1.00 86.56 83 LEU A N 1
ATOM 673 C CA . LEU A 1 83 ? 12.246 -4.820 -14.464 1.00 86.56 83 LEU A CA 1
ATOM 674 C C . LEU A 1 83 ? 12.612 -5.189 -15.906 1.00 86.56 83 LEU A C 1
ATOM 676 O O . LEU A 1 83 ? 13.795 -5.238 -16.239 1.00 86.56 83 LEU A O 1
ATOM 680 N N . SER A 1 84 ? 11.623 -5.390 -16.785 1.00 84.62 84 SER A N 1
ATOM 681 C CA . SER A 1 84 ? 11.893 -5.735 -18.182 1.00 84.62 84 SER A CA 1
ATOM 682 C C . SER A 1 84 ? 12.616 -4.618 -18.942 1.00 84.62 84 SER A C 1
ATOM 684 O O . SER A 1 84 ? 13.334 -4.919 -19.892 1.00 84.62 84 SER A O 1
ATOM 686 N N . SER A 1 85 ? 12.473 -3.347 -18.537 1.00 82.81 85 SER A N 1
ATOM 687 C CA . SER A 1 85 ? 13.174 -2.225 -19.180 1.00 82.81 85 SER A CA 1
ATOM 688 C C . SER A 1 85 ? 14.636 -2.094 -18.745 1.00 82.81 85 SER A C 1
ATOM 690 O O . SER A 1 85 ? 15.421 -1.449 -19.436 1.00 82.81 85 SER A O 1
ATOM 692 N N . ILE A 1 86 ? 15.026 -2.728 -17.634 1.00 83.06 86 ILE A N 1
ATOM 693 C CA . ILE A 1 86 ? 16.415 -2.768 -17.143 1.00 83.06 86 ILE A CA 1
ATOM 694 C C . ILE A 1 86 ? 17.247 -3.796 -17.936 1.00 83.06 86 ILE A C 1
ATOM 696 O O . ILE A 1 86 ? 18.470 -3.669 -18.051 1.00 83.06 86 ILE A O 1
ATOM 700 N N . GLY A 1 87 ? 16.576 -4.787 -18.530 1.00 79.25 87 GLY A N 1
ATOM 701 C CA . GLY A 1 87 ? 17.176 -5.887 -19.280 1.00 79.25 87 GLY A CA 1
ATOM 702 C C . GLY A 1 87 ? 17.358 -7.152 -18.437 1.00 79.25 87 GLY A C 1
ATOM 703 O O . GLY A 1 87 ? 17.367 -7.115 -17.210 1.00 79.25 87 GLY A O 1
ATOM 704 N N . THR A 1 88 ? 17.499 -8.294 -19.110 1.00 75.81 88 THR A N 1
ATOM 705 C CA . THR A 1 88 ? 17.609 -9.619 -18.469 1.00 75.81 88 THR A CA 1
ATOM 706 C C . THR A 1 88 ? 19.024 -9.948 -17.987 1.00 75.81 88 THR A C 1
ATOM 708 O O . THR A 1 88 ? 19.185 -10.735 -17.059 1.00 75.81 88 THR A O 1
ATOM 711 N N . ASN A 1 89 ? 20.046 -9.320 -18.577 1.00 81.81 89 ASN A N 1
ATOM 712 C CA . ASN A 1 89 ? 21.445 -9.457 -18.178 1.00 81.81 89 ASN A CA 1
ATOM 713 C C . ASN A 1 89 ? 21.875 -8.216 -17.391 1.00 81.81 89 ASN A C 1
ATOM 715 O O . ASN A 1 89 ? 22.254 -7.196 -17.974 1.00 81.81 89 ASN A O 1
ATOM 719 N N . ILE A 1 90 ? 21.787 -8.300 -16.065 1.00 78.38 90 ILE A N 1
ATOM 720 C CA . ILE A 1 90 ? 22.200 -7.230 -15.154 1.00 78.38 90 ILE A CA 1
ATOM 721 C C . ILE A 1 90 ? 23.715 -7.337 -14.952 1.00 78.38 90 ILE A C 1
ATOM 723 O O . ILE A 1 90 ? 24.181 -8.155 -14.164 1.00 78.38 90 ILE A O 1
ATOM 727 N N . VAL A 1 91 ? 24.485 -6.539 -15.694 1.00 87.62 91 VAL A N 1
ATOM 728 C CA . VAL A 1 91 ? 25.962 -6.603 -15.687 1.00 87.62 91 VAL A CA 1
ATOM 729 C C . VAL A 1 91 ? 26.631 -5.252 -15.438 1.00 87.62 91 VAL A C 1
ATOM 731 O O . VAL A 1 91 ? 27.836 -5.191 -15.203 1.00 87.62 91 VAL A O 1
ATOM 734 N N . THR A 1 92 ? 25.869 -4.156 -15.462 1.00 88.81 92 THR A N 1
ATOM 735 C CA . THR A 1 92 ? 26.397 -2.795 -15.299 1.00 88.81 92 THR A CA 1
ATOM 736 C C . THR A 1 92 ? 25.965 -2.155 -13.980 1.00 88.81 92 THR A C 1
ATOM 738 O O . THR A 1 92 ? 24.860 -2.384 -13.486 1.00 88.81 92 THR A O 1
ATOM 741 N N . ALA A 1 93 ? 26.807 -1.260 -13.448 1.00 88.00 93 ALA A N 1
ATOM 742 C CA . ALA A 1 93 ? 26.491 -0.456 -12.262 1.00 88.00 93 ALA A CA 1
ATOM 743 C C . ALA A 1 93 ? 25.188 0.349 -12.414 1.00 88.00 93 ALA A C 1
ATOM 745 O O . ALA A 1 93 ? 24.416 0.478 -11.464 1.00 88.00 93 ALA A O 1
ATOM 746 N N . TYR A 1 94 ? 24.914 0.833 -13.629 1.00 86.44 94 TYR A N 1
ATOM 747 C CA . TYR A 1 94 ? 23.667 1.513 -13.962 1.00 86.44 94 TYR A CA 1
ATOM 748 C C . TYR A 1 94 ? 22.450 0.610 -13.721 1.00 86.44 94 TYR A C 1
ATOM 750 O O . TYR A 1 94 ? 21.510 1.024 -13.042 1.00 86.44 94 TYR A O 1
ATOM 758 N N . GLN A 1 95 ? 22.485 -0.636 -14.202 1.00 87.50 95 GLN A N 1
ATOM 759 C CA . GLN A 1 95 ? 21.391 -1.592 -14.018 1.00 87.50 95 GLN A CA 1
ATOM 760 C C . GLN A 1 95 ? 21.207 -1.989 -12.546 1.00 87.50 95 GLN A C 1
ATOM 762 O O . GLN A 1 95 ? 20.067 -2.061 -12.088 1.00 87.50 95 GLN A O 1
ATOM 767 N N . TYR A 1 96 ? 22.292 -2.171 -11.779 1.00 89.44 96 TYR A N 1
ATOM 768 C CA . TYR A 1 96 ? 22.200 -2.450 -10.336 1.00 89.44 96 TYR A CA 1
ATOM 769 C C . TYR A 1 96 ? 21.488 -1.321 -9.580 1.00 89.44 96 TYR A C 1
ATOM 771 O O . TYR A 1 96 ? 20.580 -1.580 -8.791 1.00 89.44 96 TYR A O 1
ATOM 779 N N . ALA A 1 97 ? 21.850 -0.063 -9.857 1.00 88.94 97 ALA A N 1
ATOM 780 C CA . ALA A 1 97 ? 21.206 1.093 -9.236 1.00 88.94 97 ALA A CA 1
ATOM 781 C C . ALA A 1 97 ? 19.713 1.174 -9.596 1.00 88.94 97 ALA A C 1
ATOM 783 O O . ALA A 1 97 ? 18.871 1.421 -8.737 1.00 88.94 97 ALA A O 1
ATOM 784 N N . HIS A 1 98 ? 19.378 0.911 -10.860 1.00 89.19 98 HIS A N 1
ATOM 785 C CA . HIS A 1 98 ? 18.004 0.914 -11.359 1.00 89.19 98 HIS A CA 1
ATOM 786 C C . HIS A 1 98 ? 17.146 -0.163 -10.690 1.00 89.19 98 HIS A C 1
ATOM 788 O O . HIS A 1 98 ? 16.023 0.120 -10.273 1.00 89.19 98 HIS A O 1
ATOM 794 N N . TYR A 1 99 ? 17.700 -1.364 -10.526 1.00 90.50 99 TYR A N 1
ATOM 795 C CA . TYR A 1 99 ? 17.051 -2.454 -9.809 1.00 90.50 99 TYR A CA 1
ATOM 796 C C . TYR A 1 99 ? 16.798 -2.084 -8.343 1.00 90.50 99 TYR A C 1
ATOM 798 O O . TYR A 1 99 ? 15.686 -2.249 -7.848 1.00 90.50 99 TYR A O 1
ATOM 806 N N . ALA A 1 100 ? 17.807 -1.531 -7.661 1.00 91.88 100 ALA A N 1
ATOM 807 C CA . ALA A 1 100 ? 17.695 -1.128 -6.262 1.00 91.88 100 ALA A CA 1
ATOM 808 C C . ALA A 1 100 ? 16.629 -0.040 -6.051 1.00 91.88 100 ALA A C 1
ATOM 810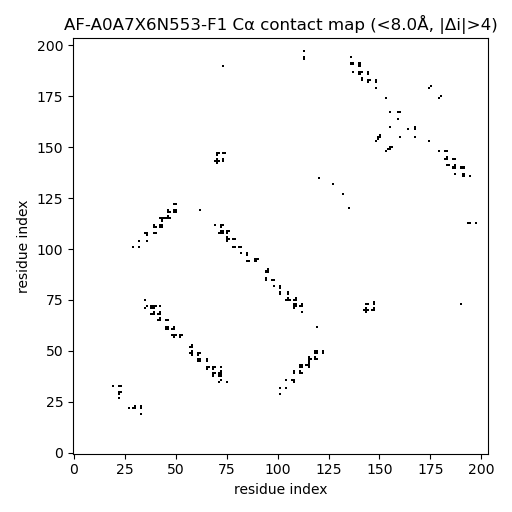 O O . ALA A 1 100 ? 15.842 -0.134 -5.113 1.00 91.88 100 ALA A O 1
ATOM 811 N N . ILE A 1 101 ? 16.561 0.957 -6.941 1.00 92.81 101 ILE A N 1
ATOM 812 C CA . ILE A 1 101 ? 15.548 2.022 -6.895 1.00 92.81 101 ILE A CA 1
ATOM 813 C C . ILE A 1 101 ? 14.136 1.443 -7.032 1.00 92.81 101 ILE A C 1
ATOM 815 O O . ILE A 1 101 ? 13.255 1.779 -6.239 1.00 92.81 101 ILE A O 1
ATOM 819 N N . LEU A 1 102 ? 13.925 0.570 -8.022 1.00 93.00 102 LEU A N 1
ATOM 820 C CA . LEU A 1 102 ? 12.623 -0.047 -8.254 1.00 93.00 102 LEU A CA 1
ATOM 821 C C . LEU A 1 102 ? 12.217 -0.928 -7.067 1.00 93.00 102 LEU A C 1
ATOM 823 O O . LEU A 1 102 ? 11.115 -0.781 -6.544 1.00 93.00 102 LEU A O 1
ATOM 827 N N . ALA A 1 103 ? 13.126 -1.784 -6.596 1.00 93.88 103 ALA A N 1
ATOM 828 C CA . ALA A 1 103 ? 12.896 -2.642 -5.441 1.00 93.88 103 ALA A CA 1
ATOM 829 C C . ALA A 1 103 ? 12.555 -1.825 -4.186 1.00 93.88 103 ALA A C 1
ATOM 831 O O . ALA A 1 103 ? 11.583 -2.137 -3.503 1.00 93.88 103 ALA A O 1
ATOM 832 N N . LEU A 1 104 ? 13.298 -0.748 -3.909 1.00 94.75 104 LEU A N 1
ATOM 833 C CA . LEU A 1 104 ? 13.045 0.121 -2.761 1.00 94.75 104 LEU A CA 1
ATOM 834 C C . LEU A 1 104 ? 11.649 0.752 -2.817 1.00 94.75 104 LEU A C 1
ATOM 836 O O . LEU A 1 104 ? 10.942 0.745 -1.810 1.00 94.75 104 LEU A O 1
ATOM 840 N N . GLY A 1 105 ? 11.231 1.252 -3.983 1.00 94.06 105 GLY A N 1
ATOM 841 C CA . GLY A 1 105 ? 9.882 1.785 -4.171 1.00 94.06 105 GLY A CA 1
ATOM 842 C C . GLY A 1 105 ? 8.811 0.725 -3.903 1.00 94.06 105 GLY A C 1
ATOM 843 O O . GLY A 1 105 ? 7.917 0.948 -3.087 1.00 94.06 105 GLY A O 1
ATOM 844 N N . ILE A 1 106 ? 8.940 -0.447 -4.533 1.00 95.25 106 ILE A N 1
ATOM 845 C CA . ILE A 1 106 ? 7.967 -1.542 -4.416 1.00 95.25 106 ILE A CA 1
ATOM 846 C C . ILE A 1 106 ? 7.846 -2.027 -2.971 1.00 95.25 106 ILE A C 1
ATOM 848 O O . ILE A 1 106 ? 6.740 -2.094 -2.432 1.00 95.25 106 ILE A O 1
ATOM 852 N N . PHE A 1 107 ? 8.972 -2.324 -2.321 1.00 95.81 107 PHE A N 1
ATOM 853 C CA . PHE A 1 107 ? 8.968 -2.782 -0.935 1.00 95.81 107 PHE A CA 1
ATOM 854 C C . PHE A 1 107 ? 8.428 -1.719 0.021 1.00 95.81 107 PHE A C 1
ATOM 856 O O . PHE A 1 107 ? 7.701 -2.075 0.945 1.00 95.81 107 PHE A O 1
ATOM 863 N N . SER A 1 108 ? 8.702 -0.431 -0.213 1.00 94.75 108 SER A N 1
ATOM 864 C CA . SER A 1 108 ? 8.124 0.644 0.606 1.00 94.75 108 SER A CA 1
ATOM 865 C C . SER A 1 108 ? 6.595 0.618 0.562 1.00 94.75 108 SER A C 1
ATOM 867 O O . SER A 1 108 ? 5.954 0.618 1.611 1.00 94.75 108 SER A O 1
ATOM 869 N N . GLY A 1 109 ? 6.002 0.509 -0.632 1.00 94.81 109 GLY A N 1
ATOM 870 C CA . GLY A 1 109 ? 4.547 0.423 -0.782 1.00 94.81 109 GLY A CA 1
ATOM 871 C C . GLY A 1 109 ? 3.932 -0.785 -0.092 1.00 94.81 109 GLY A C 1
ATOM 872 O O . GLY A 1 109 ? 2.951 -0.645 0.638 1.00 94.81 109 GLY A O 1
ATOM 873 N N . VAL A 1 110 ? 4.541 -1.961 -0.269 1.00 96.25 110 VAL A N 1
ATOM 874 C CA . VAL A 1 110 ? 4.087 -3.197 0.382 1.00 96.25 110 VAL A CA 1
ATOM 875 C C . VAL A 1 110 ? 4.148 -3.063 1.902 1.00 96.25 110 VAL A C 1
ATOM 877 O O . VAL A 1 110 ? 3.173 -3.379 2.580 1.00 96.25 110 VAL A O 1
ATOM 880 N N . LEU A 1 111 ? 5.249 -2.544 2.451 1.00 95.69 111 LEU A N 1
ATOM 881 C CA . LEU A 1 111 ? 5.403 -2.356 3.895 1.00 95.69 111 LEU A CA 1
ATOM 882 C C . LEU A 1 111 ? 4.393 -1.345 4.458 1.00 95.69 111 LEU A C 1
ATOM 884 O O . LEU A 1 111 ? 3.809 -1.602 5.512 1.00 95.69 111 LEU A O 1
ATOM 888 N N . PHE A 1 112 ? 4.119 -0.244 3.750 1.00 95.75 112 PHE A N 1
ATOM 889 C CA . PHE A 1 112 ? 3.045 0.688 4.119 1.00 95.75 112 PHE A CA 1
ATOM 890 C C . PHE A 1 112 ? 1.667 0.023 4.075 1.00 95.75 112 PHE A C 1
ATOM 892 O O . PHE A 1 112 ? 0.853 0.232 4.976 1.00 95.75 112 PHE A O 1
ATOM 899 N N . GLY A 1 113 ? 1.415 -0.836 3.087 1.00 95.94 113 GLY A N 1
ATOM 900 C CA . GLY A 1 113 ? 0.196 -1.637 2.994 1.00 95.94 113 GLY A CA 1
ATOM 901 C C . GLY A 1 113 ? 0.018 -2.585 4.180 1.00 95.94 113 GLY A C 1
ATOM 902 O O . GLY A 1 113 ? -1.019 -2.558 4.842 1.00 95.94 113 GLY A O 1
ATOM 903 N N . LEU A 1 114 ? 1.033 -3.389 4.497 1.00 96.31 114 LEU A N 1
ATOM 904 C CA . LEU A 1 114 ? 0.989 -4.342 5.613 1.00 96.31 114 LEU A CA 1
ATOM 905 C C . LEU A 1 114 ? 0.847 -3.626 6.964 1.00 96.31 114 LEU A C 1
ATOM 907 O O . LEU A 1 114 ? -0.011 -3.982 7.779 1.00 96.31 114 LEU A O 1
ATOM 911 N N . GLY A 1 115 ? 1.643 -2.576 7.180 1.00 94.81 115 GLY A N 1
ATOM 912 C CA . GLY A 1 115 ? 1.598 -1.766 8.393 1.00 94.81 115 GLY A CA 1
ATOM 913 C C . GLY A 1 115 ? 0.244 -1.082 8.578 1.00 94.81 115 GLY A C 1
ATOM 914 O O . GLY A 1 115 ? -0.361 -1.197 9.643 1.00 94.81 115 GLY A O 1
ATOM 915 N N . SER A 1 116 ? -0.274 -0.433 7.530 1.00 96.44 116 SER A N 1
ATOM 916 C CA . SER A 1 116 ? -1.548 0.290 7.603 1.00 96.44 116 SER A CA 1
ATOM 917 C C . SER A 1 116 ? -2.739 -0.628 7.874 1.00 96.44 116 SER A C 1
ATOM 919 O O . SER A 1 116 ? -3.561 -0.324 8.736 1.00 96.44 116 SER A O 1
ATOM 921 N N . ALA A 1 117 ? -2.802 -1.786 7.210 1.00 96.38 117 ALA A N 1
ATOM 922 C CA . ALA A 1 117 ? -3.848 -2.780 7.436 1.00 96.38 117 ALA A CA 1
ATOM 923 C C . ALA A 1 117 ? -3.829 -3.321 8.864 1.00 96.38 117 ALA A C 1
ATOM 925 O O . ALA A 1 117 ? -4.882 -3.455 9.482 1.00 96.38 117 ALA A O 1
ATOM 926 N N . THR A 1 118 ? -2.637 -3.564 9.409 1.00 94.56 118 THR A N 1
ATOM 927 C CA . THR A 1 118 ? -2.490 -4.033 10.787 1.00 94.56 118 THR A CA 1
ATOM 928 C C . THR A 1 118 ? -2.988 -2.987 11.787 1.00 94.56 118 THR A C 1
ATOM 930 O O . THR A 1 118 ? -3.741 -3.316 12.699 1.00 94.56 118 THR A O 1
ATOM 933 N N . LEU A 1 119 ? -2.632 -1.711 11.595 1.00 94.19 119 LEU A N 1
ATOM 934 C CA . LEU A 1 119 ? -3.090 -0.621 12.463 1.00 94.19 119 LEU A CA 1
ATOM 935 C C . LEU A 1 119 ? -4.614 -0.437 12.428 1.00 94.19 119 LEU A C 1
ATOM 937 O O . LEU A 1 119 ? -5.234 -0.175 13.460 1.00 94.19 119 LEU A O 1
ATOM 941 N N . VAL A 1 120 ? -5.220 -0.573 11.247 1.00 95.75 120 VAL A N 1
ATOM 942 C CA . VAL A 1 120 ? -6.679 -0.525 11.084 1.00 95.75 120 VAL A CA 1
ATOM 943 C C . VAL A 1 120 ? -7.335 -1.721 11.769 1.00 95.75 120 VAL A C 1
ATOM 945 O O . VAL A 1 120 ? -8.293 -1.539 12.520 1.00 95.75 120 VAL A O 1
ATOM 948 N N . PHE A 1 121 ? -6.800 -2.924 11.567 1.00 95.00 121 PHE A N 1
ATOM 949 C CA . PHE A 1 121 ? -7.310 -4.146 12.177 1.00 95.00 121 PHE A CA 1
ATOM 950 C C . PHE A 1 121 ? -7.346 -4.051 13.709 1.00 95.00 121 PHE A C 1
ATOM 952 O O . PHE A 1 121 ? -8.408 -4.210 14.308 1.00 95.00 121 PHE A O 1
ATOM 959 N N . GLU A 1 122 ? -6.230 -3.669 14.333 1.00 92.38 122 GLU A N 1
ATOM 960 C CA . GLU A 1 122 ? -6.118 -3.508 15.792 1.00 92.38 122 GLU A CA 1
ATOM 961 C C . GLU A 1 122 ? -7.038 -2.420 16.361 1.00 92.38 122 GLU A C 1
ATOM 963 O O . GLU A 1 122 ? -7.402 -2.449 17.538 1.00 92.38 122 GLU A O 1
ATOM 968 N N . ARG A 1 123 ? -7.419 -1.424 15.548 1.00 93.25 123 ARG A N 1
ATOM 969 C CA . ARG A 1 123 ? -8.332 -0.366 15.992 1.00 93.25 123 ARG A CA 1
ATOM 970 C C . ARG A 1 123 ? -9.773 -0.856 16.101 1.00 93.25 123 ARG A C 1
ATOM 972 O O . ARG A 1 123 ? -10.475 -0.432 17.025 1.00 93.25 123 ARG A O 1
ATOM 979 N N . PHE A 1 124 ? -10.218 -1.670 15.145 1.00 92.38 124 PHE A N 1
ATOM 980 C CA . PHE A 1 124 ? -11.618 -2.082 15.012 1.00 92.38 124 PHE A CA 1
ATOM 981 C C . PHE A 1 124 ? -11.917 -3.452 15.614 1.00 92.38 124 PHE A C 1
ATOM 983 O O . PHE A 1 124 ? -13.058 -3.693 16.003 1.00 92.38 124 PHE A O 1
ATOM 990 N N . VAL A 1 125 ? -10.916 -4.323 15.728 1.00 91.12 125 VAL A N 1
ATOM 991 C CA . VAL A 1 125 ? -11.073 -5.673 16.262 1.00 91.12 125 VAL A CA 1
ATOM 992 C C . VAL A 1 125 ? -10.279 -5.796 17.556 1.00 91.12 125 VAL A C 1
ATOM 994 O O . VAL A 1 125 ? -9.063 -5.625 17.574 1.00 91.12 125 VAL A O 1
ATOM 997 N N . ARG A 1 126 ? -10.984 -6.073 18.657 1.00 84.38 126 ARG A N 1
ATOM 998 C CA . ARG A 1 126 ? -10.378 -6.364 19.962 1.00 84.38 126 ARG A CA 1
ATOM 999 C C . ARG A 1 126 ? -10.333 -7.871 20.161 1.00 84.38 126 ARG A C 1
ATOM 1001 O O . ARG A 1 126 ? -11.323 -8.528 19.859 1.00 84.38 126 ARG A O 1
ATOM 1008 N N . ASP A 1 127 ? -9.207 -8.371 20.659 1.00 82.25 127 ASP A N 1
ATOM 1009 C CA . ASP A 1 127 ? -8.971 -9.790 20.961 1.00 82.25 127 ASP A CA 1
ATOM 1010 C C . ASP A 1 127 ? -9.380 -10.743 19.817 1.00 82.25 127 ASP A C 1
ATOM 1012 O O . ASP A 1 127 ? -10.222 -11.624 20.001 1.00 82.25 127 ASP A O 1
ATOM 1016 N N . PRO A 1 128 ? -8.831 -10.546 18.602 1.00 84.56 128 PRO A N 1
ATOM 1017 C CA . PRO A 1 128 ? -9.192 -11.351 17.446 1.00 84.56 128 PRO A CA 1
ATOM 1018 C C . PRO A 1 128 ? -8.740 -12.802 17.604 1.00 84.56 128 PRO A C 1
ATOM 1020 O O . PRO A 1 128 ? -7.570 -13.071 17.883 1.00 84.56 128 PRO A O 1
ATOM 1023 N N . ASP A 1 129 ? -9.641 -13.738 17.310 1.00 89.19 129 ASP A N 1
ATOM 1024 C CA . ASP A 1 129 ? -9.244 -15.114 17.041 1.00 89.19 129 ASP A CA 1
ATOM 1025 C C . ASP A 1 129 ? -8.595 -15.239 15.648 1.00 89.19 129 ASP A C 1
ATOM 1027 O O . ASP A 1 129 ? -8.631 -14.326 14.812 1.00 89.19 129 ASP A O 1
ATOM 1031 N N . PHE A 1 130 ? -7.983 -16.395 15.388 1.00 88.06 130 PHE A N 1
ATOM 1032 C CA . PHE A 1 130 ? -7.333 -16.675 14.107 1.00 88.06 130 PHE A CA 1
ATOM 1033 C C . PHE A 1 130 ? -8.306 -16.558 12.919 1.00 88.06 130 PHE A C 1
ATOM 1035 O O . PHE A 1 130 ? -7.936 -16.065 11.853 1.00 88.06 130 PHE A O 1
ATOM 1042 N N . SER A 1 131 ? -9.567 -16.953 13.105 1.00 90.94 131 SER A N 1
ATOM 1043 C CA . SER A 1 131 ? -10.593 -16.926 12.059 1.00 90.94 131 SER A CA 1
ATOM 1044 C C . SER A 1 131 ? -10.926 -15.500 11.617 1.00 90.94 131 SER A C 1
ATOM 1046 O O . SER A 1 131 ? -11.023 -15.235 10.419 1.00 90.94 131 SER A O 1
ATOM 1048 N N . ILE A 1 132 ? -11.058 -14.563 12.560 1.00 92.75 132 ILE A N 1
ATOM 1049 C CA . ILE A 1 132 ? -11.338 -13.151 12.282 1.00 92.75 132 ILE A CA 1
ATOM 1050 C C . ILE A 1 132 ? -10.153 -12.499 11.566 1.00 92.75 132 ILE A C 1
ATOM 1052 O O . ILE A 1 132 ? -10.366 -11.725 10.631 1.00 92.75 132 ILE A O 1
ATOM 1056 N N . GLN A 1 133 ? -8.914 -12.833 11.948 1.00 91.19 133 GLN A N 1
ATOM 1057 C CA . GLN A 1 133 ? -7.721 -12.349 11.243 1.00 91.19 133 GLN A CA 1
ATOM 1058 C C . GLN A 1 133 ? -7.710 -12.814 9.784 1.00 91.19 133 GLN A C 1
ATOM 1060 O O . GLN A 1 133 ? -7.572 -11.998 8.870 1.00 91.19 133 GLN A O 1
ATOM 1065 N N . VAL A 1 134 ? -7.908 -14.118 9.558 1.00 93.44 134 VAL A N 1
ATOM 1066 C CA . VAL A 1 134 ? -7.945 -14.705 8.211 1.00 93.44 134 VAL A CA 1
ATOM 1067 C C . VAL A 1 134 ? -9.071 -14.094 7.382 1.00 93.44 134 VAL A C 1
ATOM 1069 O O . VAL A 1 134 ? -8.852 -13.741 6.223 1.00 93.44 134 VAL A O 1
ATOM 1072 N N . LEU A 1 135 ? -10.257 -13.913 7.968 1.00 95.25 135 LEU A N 1
ATOM 1073 C CA . LEU A 1 135 ? -11.389 -13.291 7.288 1.00 95.25 135 LEU A CA 1
ATOM 1074 C C . LEU A 1 135 ? -11.080 -11.844 6.891 1.00 95.25 135 LEU A C 1
ATOM 1076 O O . LEU A 1 135 ? -11.294 -11.470 5.739 1.00 95.25 135 LEU A O 1
ATOM 1080 N N . PHE A 1 136 ? -10.555 -11.038 7.817 1.00 95.56 136 PHE A N 1
ATOM 1081 C CA . PHE A 1 136 ? -10.241 -9.635 7.560 1.00 95.56 136 PHE A CA 1
ATOM 1082 C C . PHE A 1 136 ? -9.196 -9.485 6.451 1.00 95.56 136 PHE A C 1
ATOM 1084 O O . PHE A 1 136 ? -9.448 -8.800 5.458 1.00 95.56 136 PHE A O 1
ATOM 1091 N N . TYR A 1 137 ? -8.048 -10.160 6.576 1.00 96.19 137 TYR A N 1
ATOM 1092 C CA . TYR A 1 137 ? -6.989 -10.080 5.569 1.00 96.19 137 TYR A CA 1
ATOM 1093 C C . TYR A 1 137 ? -7.397 -10.732 4.246 1.00 96.19 137 TYR A C 1
ATOM 1095 O O . TYR A 1 137 ? -6.993 -10.247 3.191 1.00 96.19 137 TYR A O 1
ATOM 1103 N N . GLY A 1 138 ? -8.235 -11.772 4.270 1.00 96.75 138 GLY A N 1
ATOM 1104 C CA . GLY A 1 138 ? -8.795 -12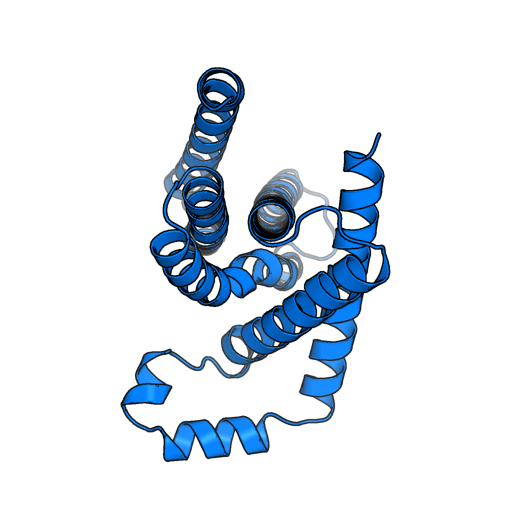.396 3.071 1.00 96.75 138 GLY A CA 1
ATOM 1105 C C . GLY A 1 138 ? -9.704 -11.453 2.292 1.00 96.75 138 GLY A C 1
ATOM 1106 O O . GLY A 1 138 ? -9.494 -11.244 1.096 1.00 96.75 138 GLY A O 1
ATOM 1107 N N . VAL A 1 139 ? -10.666 -10.822 2.970 1.00 96.38 139 VAL A N 1
ATOM 1108 C CA . VAL A 1 139 ? -11.566 -9.838 2.350 1.00 96.38 139 VAL A CA 1
ATOM 1109 C C . VAL A 1 139 ? -10.776 -8.634 1.846 1.00 96.38 139 VAL A C 1
ATOM 1111 O O . VAL A 1 139 ? -10.960 -8.217 0.703 1.00 96.38 139 VAL A O 1
ATOM 1114 N N . LEU A 1 140 ? -9.850 -8.111 2.653 1.00 96.50 140 LEU A N 1
ATOM 1115 C CA . LEU A 1 140 ? -9.013 -6.979 2.269 1.00 96.50 140 LEU A CA 1
ATOM 1116 C C . LEU A 1 140 ? -8.155 -7.296 1.038 1.00 96.50 140 LEU A C 1
ATOM 1118 O O . LEU A 1 140 ? -8.115 -6.500 0.101 1.00 96.50 140 LEU A O 1
ATOM 1122 N N . SER A 1 141 ? -7.520 -8.471 1.008 1.00 96.75 141 SER A N 1
ATOM 1123 C CA . SER A 1 141 ? -6.702 -8.918 -0.125 1.00 96.75 141 SER A CA 1
ATOM 1124 C C . SER A 1 141 ? -7.540 -9.077 -1.389 1.00 96.75 141 SER A C 1
ATOM 1126 O O . SER A 1 141 ? -7.099 -8.697 -2.472 1.00 96.75 141 SER A O 1
ATOM 1128 N N . PHE A 1 142 ? -8.768 -9.590 -1.264 1.00 95.94 142 PHE A N 1
ATOM 1129 C CA . PHE A 1 142 ? -9.693 -9.719 -2.387 1.00 95.94 142 PHE A CA 1
ATOM 1130 C C . PHE A 1 142 ? -10.103 -8.353 -2.943 1.00 95.94 142 PHE A C 1
ATOM 1132 O O . PHE A 1 142 ? -9.955 -8.108 -4.141 1.00 95.94 142 PHE A O 1
ATOM 1139 N N . MET A 1 143 ? -10.546 -7.434 -2.080 1.00 93.50 143 MET A N 1
ATOM 1140 C CA . MET A 1 143 ? -10.918 -6.073 -2.486 1.00 93.50 143 MET A CA 1
ATOM 1141 C C . MET A 1 143 ? -9.737 -5.326 -3.114 1.00 93.50 143 MET A C 1
ATOM 1143 O O . MET A 1 143 ? -9.890 -4.670 -4.145 1.00 93.50 143 MET A O 1
ATOM 1147 N N . SER A 1 144 ? -8.550 -5.479 -2.528 1.00 94.38 144 SER A N 1
ATOM 1148 C CA . SER A 1 144 ? -7.290 -4.942 -3.037 1.00 94.38 144 SER A CA 1
ATOM 1149 C C . SER A 1 144 ? -6.961 -5.490 -4.426 1.00 94.38 144 SER A C 1
ATOM 1151 O O . SER A 1 144 ? -6.775 -4.717 -5.361 1.00 94.38 144 SER A O 1
ATOM 1153 N N . ALA A 1 145 ? -6.965 -6.813 -4.610 1.00 93.88 145 ALA A N 1
ATOM 1154 C CA . ALA A 1 145 ? -6.656 -7.449 -5.889 1.00 93.88 145 ALA A CA 1
ATOM 1155 C C . ALA A 1 145 ? -7.637 -7.047 -7.004 1.00 93.88 145 ALA A C 1
ATOM 1157 O O . ALA A 1 145 ? -7.215 -6.779 -8.131 1.00 93.88 145 ALA A O 1
ATOM 1158 N N . VAL A 1 146 ? -8.932 -6.934 -6.686 1.00 90.19 146 VAL A N 1
ATOM 1159 C CA . VAL A 1 146 ? -9.940 -6.408 -7.618 1.00 90.19 146 VAL A CA 1
ATOM 1160 C C . VAL A 1 146 ? -9.641 -4.948 -7.968 1.00 90.19 146 VAL A C 1
ATOM 1162 O O . VAL A 1 146 ? -9.603 -4.606 -9.150 1.00 90.19 146 VAL A O 1
ATOM 1165 N N . GLY A 1 147 ? -9.368 -4.097 -6.974 1.00 87.75 147 GLY A N 1
ATOM 1166 C CA . GLY A 1 147 ? -9.013 -2.692 -7.192 1.00 87.75 147 GLY A CA 1
ATOM 1167 C C . GLY A 1 147 ? -7.776 -2.521 -8.079 1.00 87.75 147 GLY A C 1
ATOM 1168 O O . GLY A 1 147 ? -7.793 -1.727 -9.020 1.00 87.75 147 GLY A O 1
ATOM 1169 N N . ILE A 1 148 ? -6.736 -3.329 -7.847 1.00 89.94 148 ILE A N 1
ATOM 1170 C CA . ILE A 1 148 ? -5.517 -3.362 -8.666 1.00 89.94 148 ILE A CA 1
ATOM 1171 C C . ILE A 1 148 ? -5.852 -3.738 -10.108 1.00 89.94 148 ILE A C 1
ATOM 1173 O O . ILE A 1 148 ? -5.409 -3.056 -11.031 1.00 89.94 148 ILE A O 1
ATOM 1177 N N . TYR A 1 149 ? -6.639 -4.798 -10.321 1.00 87.31 149 TYR A N 1
ATOM 1178 C CA . TYR A 1 149 ? -6.980 -5.248 -11.669 1.00 87.31 149 TYR A CA 1
ATOM 1179 C C . TYR A 1 149 ? -7.750 -4.173 -12.449 1.00 87.31 149 TYR A C 1
ATOM 1181 O O . TYR A 1 149 ? -7.415 -3.862 -13.597 1.00 87.31 149 TYR A O 1
ATOM 1189 N N . LEU A 1 150 ? -8.753 -3.565 -11.808 1.00 81.56 150 LEU A N 1
ATOM 1190 C CA . LEU A 1 150 ? -9.572 -2.517 -12.414 1.00 81.56 150 LEU A CA 1
ATOM 1191 C C . LEU A 1 150 ? -8.750 -1.260 -12.736 1.00 81.56 150 LEU A C 1
ATOM 1193 O O . LEU A 1 150 ? -8.881 -0.713 -13.833 1.00 81.56 150 LEU A O 1
ATOM 1197 N N . GLY A 1 151 ? -7.861 -0.839 -11.834 1.00 75.12 151 GLY A N 1
ATOM 1198 C CA . GLY A 1 151 ? -6.988 0.315 -12.055 1.00 75.12 151 GLY A CA 1
ATOM 1199 C C . GLY A 1 151 ? -5.928 0.071 -13.135 1.00 75.12 151 GLY A C 1
ATOM 1200 O O . GLY A 1 151 ? -5.769 0.883 -14.044 1.00 75.12 151 GLY A O 1
ATOM 1201 N N . ARG A 1 152 ? -5.227 -1.070 -13.081 1.00 74.56 152 ARG A N 1
ATOM 1202 C CA . ARG A 1 152 ? -4.090 -1.388 -13.967 1.00 74.56 152 ARG A CA 1
ATOM 1203 C C . ARG A 1 152 ? -4.529 -1.725 -15.393 1.00 74.56 152 ARG A C 1
ATOM 1205 O O . ARG A 1 152 ? -3.937 -1.222 -16.346 1.00 74.56 152 ARG A O 1
ATOM 1212 N N . TYR A 1 153 ? -5.536 -2.587 -15.547 1.00 68.38 153 TYR A N 1
ATOM 1213 C CA . TYR A 1 153 ? -5.864 -3.196 -16.843 1.00 68.38 153 TYR A CA 1
ATOM 1214 C C . TYR A 1 153 ? -7.098 -2.597 -17.500 1.00 68.38 153 TYR A C 1
ATOM 1216 O O . TYR A 1 153 ? -7.156 -2.516 -18.726 1.00 68.38 153 TYR A O 1
ATOM 1224 N N . LYS A 1 154 ? -8.080 -2.157 -16.707 1.00 61.28 154 LYS A N 1
ATOM 1225 C CA . LYS A 1 154 ? -9.273 -1.488 -17.239 1.00 61.28 154 LYS A CA 1
ATOM 1226 C C . LYS A 1 154 ? -9.148 0.037 -17.249 1.00 61.28 154 LYS A C 1
ATOM 1228 O O . LYS A 1 154 ? -9.961 0.671 -17.909 1.00 61.28 154 LYS A O 1
ATOM 1233 N N . ARG A 1 155 ? -8.123 0.610 -16.589 1.00 63.69 155 ARG A N 1
ATOM 1234 C CA . ARG A 1 155 ? -7.872 2.066 -16.481 1.00 63.69 155 ARG A CA 1
ATOM 1235 C C . ARG A 1 155 ? -9.137 2.854 -16.118 1.00 63.69 155 ARG A C 1
ATOM 1237 O O . ARG A 1 155 ? -9.333 3.965 -16.601 1.00 63.69 155 ARG A O 1
ATOM 1244 N N . LEU A 1 156 ? -10.008 2.258 -15.301 1.00 59.47 156 LEU A N 1
ATOM 1245 C CA . LEU A 1 156 ? -11.242 2.910 -14.883 1.00 59.47 156 LEU A CA 1
ATOM 1246 C C . LEU A 1 156 ? -10.881 4.046 -13.934 1.00 59.47 156 LEU A C 1
ATOM 1248 O O . LEU A 1 156 ? -10.347 3.801 -12.851 1.00 59.47 156 LEU A O 1
ATOM 1252 N N . ASN A 1 157 ? -11.174 5.279 -14.332 1.00 54.75 157 ASN A N 1
ATOM 1253 C CA . ASN A 1 157 ? -11.043 6.418 -13.440 1.00 54.75 157 ASN A CA 1
ATOM 1254 C C . ASN A 1 157 ? -12.309 6.550 -12.590 1.00 54.75 157 ASN A C 1
ATOM 1256 O O . ASN A 1 157 ? -13.416 6.235 -13.028 1.00 54.75 157 ASN A O 1
ATOM 1260 N N . THR A 1 158 ? -12.177 7.095 -11.381 1.00 49.59 158 THR A N 1
ATOM 1261 C CA . THR A 1 158 ? -13.320 7.367 -10.490 1.00 49.59 158 THR A CA 1
ATOM 1262 C C . THR A 1 158 ? -14.359 8.288 -11.147 1.00 49.59 158 THR A C 1
ATOM 1264 O O . THR A 1 158 ? -15.545 8.205 -10.845 1.00 49.59 158 THR A O 1
ATOM 1267 N N . THR A 1 159 ? -13.932 9.129 -12.094 1.00 53.75 159 THR A N 1
ATOM 1268 C CA . THR A 1 159 ? -14.801 9.974 -12.923 1.00 53.75 159 THR A CA 1
ATOM 1269 C C . THR A 1 159 ? -15.690 9.175 -13.870 1.00 53.75 159 THR A C 1
ATOM 1271 O O . THR A 1 159 ? -16.830 9.576 -14.072 1.00 53.75 159 THR A O 1
ATOM 1274 N N . ASP A 1 160 ? -15.232 8.031 -14.387 1.00 56.69 160 ASP A N 1
ATOM 1275 C CA . ASP A 1 160 ? -15.982 7.207 -15.349 1.00 56.69 160 ASP A CA 1
ATOM 1276 C C . ASP A 1 160 ? -17.174 6.495 -14.689 1.00 56.69 160 ASP A C 1
ATOM 1278 O O . ASP A 1 160 ? -18.202 6.241 -15.324 1.00 56.69 160 ASP A O 1
ATOM 1282 N N . LEU A 1 161 ? -17.083 6.230 -13.380 1.00 54.88 161 LEU A N 1
ATOM 1283 C CA . LEU A 1 161 ? -18.215 5.763 -12.575 1.00 54.88 161 LEU A CA 1
ATOM 1284 C C . LEU A 1 161 ? -19.315 6.826 -12.449 1.00 54.88 161 LEU A C 1
ATOM 1286 O O . LEU A 1 161 ? -20.488 6.477 -12.355 1.00 54.88 161 LEU A O 1
ATOM 1290 N N . ILE A 1 162 ? -18.943 8.107 -12.444 1.00 55.53 162 ILE A N 1
ATOM 1291 C CA . ILE A 1 162 ? -19.862 9.228 -12.212 1.00 55.53 162 ILE A CA 1
ATOM 1292 C C . ILE A 1 162 ? -20.473 9.712 -13.533 1.00 55.53 162 ILE A C 1
ATOM 1294 O O . ILE A 1 162 ? -21.665 10.004 -13.585 1.00 55.53 162 ILE A O 1
ATOM 1298 N N . THR A 1 163 ? -19.688 9.777 -14.611 1.00 60.22 163 THR A N 1
ATOM 1299 C CA . THR A 1 163 ? -20.142 10.282 -15.917 1.00 60.22 163 THR A CA 1
ATOM 1300 C C . THR A 1 163 ? -20.805 9.219 -16.786 1.00 60.22 163 THR A C 1
ATOM 1302 O O . THR A 1 163 ? -21.669 9.563 -17.590 1.00 60.22 163 THR A O 1
ATOM 1305 N N . ASN A 1 164 ? -20.448 7.936 -16.646 1.00 55.00 164 ASN A N 1
ATOM 1306 C CA . ASN A 1 164 ? -21.031 6.867 -17.459 1.00 55.00 164 ASN A CA 1
ATOM 1307 C C . ASN A 1 164 ? -21.207 5.559 -16.671 1.00 55.00 164 ASN A C 1
ATOM 1309 O O . ASN A 1 164 ? -20.630 4.516 -16.984 1.00 55.00 164 ASN A O 1
ATOM 1313 N N . PHE A 1 165 ? -22.053 5.618 -15.641 1.00 54.50 165 PHE A N 1
ATOM 1314 C CA . PHE A 1 165 ? -22.334 4.504 -14.729 1.00 54.50 165 PHE A CA 1
ATOM 1315 C C . PHE A 1 165 ? -22.751 3.207 -15.455 1.00 54.50 165 PHE A C 1
ATOM 1317 O O . PHE A 1 165 ? -22.277 2.125 -15.109 1.00 54.50 165 PHE A O 1
ATOM 1324 N N . HIS A 1 166 ? -23.584 3.298 -16.504 1.00 56.06 166 HIS A N 1
ATOM 1325 C CA . HIS A 1 166 ? -24.041 2.127 -17.267 1.00 56.06 166 HIS A CA 1
ATOM 1326 C C . HIS A 1 166 ? -22.926 1.508 -18.130 1.00 56.06 166 HIS A C 1
ATOM 1328 O O . HIS A 1 166 ? -22.773 0.285 -18.157 1.00 56.06 166 HIS A O 1
ATOM 1334 N N . GLY A 1 167 ? -22.104 2.338 -18.785 1.00 58.97 167 GLY A N 1
ATOM 1335 C CA . GLY A 1 167 ? -20.940 1.879 -19.549 1.00 58.97 167 GLY A CA 1
ATOM 1336 C C . GLY A 1 167 ? -19.882 1.224 -18.659 1.00 58.97 167 GLY A C 1
ATOM 1337 O O . GLY A 1 167 ? -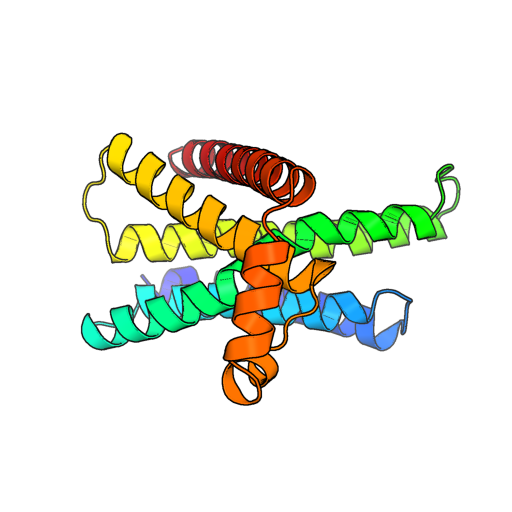19.354 0.167 -19.002 1.00 58.97 167 GLY A O 1
ATOM 1338 N N . THR A 1 168 ? -19.641 1.786 -17.476 1.00 58.75 168 THR A N 1
ATOM 1339 C CA . THR A 1 168 ? -18.711 1.237 -16.481 1.00 58.75 168 THR A CA 1
ATOM 1340 C C . THR A 1 168 ? -19.208 -0.096 -15.908 1.00 58.75 168 THR A C 1
ATOM 1342 O O . THR A 1 168 ? -18.435 -1.045 -15.802 1.00 58.75 168 THR A O 1
ATOM 1345 N N . LEU A 1 169 ? -20.511 -0.241 -15.637 1.00 56.91 169 LEU A N 1
ATOM 1346 C CA . LEU A 1 169 ? -21.118 -1.509 -15.200 1.00 56.91 169 LEU A CA 1
ATOM 1347 C C . LEU A 1 169 ? -21.031 -2.621 -16.257 1.00 56.91 169 LEU A C 1
ATOM 1349 O O . LEU A 1 169 ? -20.747 -3.771 -15.918 1.00 56.91 169 LEU A O 1
ATOM 1353 N N . MET A 1 170 ? -21.249 -2.292 -17.532 1.00 58.81 170 MET A N 1
ATOM 1354 C CA . MET A 1 170 ? -21.057 -3.230 -18.645 1.00 58.81 170 MET A CA 1
ATOM 1355 C C . MET A 1 170 ? -19.585 -3.635 -18.780 1.00 58.81 170 MET A C 1
ATOM 1357 O O . MET A 1 170 ? -19.286 -4.818 -18.928 1.00 58.81 170 MET A O 1
ATOM 1361 N N . GLN A 1 171 ? -18.655 -2.686 -18.644 1.00 58.50 171 GLN A N 1
ATOM 1362 C CA . GLN A 1 171 ? -17.222 -2.981 -18.646 1.00 58.50 171 GLN A CA 1
ATOM 1363 C C . GLN A 1 171 ? -16.796 -3.861 -17.470 1.00 58.50 171 GLN A C 1
ATOM 1365 O O . GLN A 1 171 ? -15.960 -4.733 -17.675 1.00 58.50 171 GLN A O 1
ATOM 1370 N N . ILE A 1 172 ? -17.388 -3.693 -16.282 1.00 62.41 172 ILE A N 1
ATOM 1371 C CA . ILE A 1 172 ? -17.166 -4.568 -15.120 1.00 62.41 172 ILE A CA 1
ATOM 1372 C C . ILE A 1 172 ? -17.731 -5.971 -15.383 1.00 62.41 172 ILE A C 1
ATOM 1374 O O . ILE A 1 172 ? -17.052 -6.958 -15.121 1.00 62.41 172 ILE A O 1
ATOM 1378 N N . LYS A 1 173 ? -18.932 -6.096 -15.965 1.00 58.75 173 LYS A N 1
ATOM 1379 C CA . LYS A 1 173 ? -19.503 -7.407 -16.332 1.00 58.75 173 LYS A CA 1
ATOM 1380 C C . LYS A 1 173 ? -18.666 -8.141 -17.381 1.00 58.75 173 LYS A C 1
ATOM 1382 O O . LYS A 1 173 ? -18.433 -9.334 -17.237 1.00 58.75 173 LYS A O 1
ATOM 1387 N N . HIS A 1 174 ? -18.154 -7.429 -18.383 1.00 61.44 174 HIS A N 1
ATOM 1388 C CA . HIS A 1 174 ? -17.197 -7.969 -19.353 1.00 61.44 174 HIS A CA 1
ATOM 1389 C C . HIS A 1 174 ? -15.754 -8.043 -18.816 1.00 61.44 174 HIS A C 1
ATOM 1391 O O . HIS A 1 174 ? -14.870 -8.544 -19.510 1.00 61.44 174 HIS A O 1
ATOM 1397 N N . ALA A 1 175 ? -15.482 -7.539 -17.606 1.00 59.34 175 ALA A N 1
ATOM 1398 C CA . ALA A 1 175 ? -14.184 -7.663 -16.945 1.00 59.34 175 ALA A CA 1
ATOM 1399 C C . ALA A 1 175 ? -14.022 -9.002 -16.228 1.00 59.34 175 ALA A C 1
ATOM 1401 O O . ALA A 1 175 ? -12.881 -9.397 -16.024 1.00 59.34 175 ALA A O 1
ATOM 1402 N N . PHE A 1 176 ? -15.114 -9.710 -15.905 1.00 69.44 176 PHE A N 1
ATOM 1403 C CA . PHE A 1 176 ? -15.078 -11.076 -15.373 1.00 69.44 176 PHE A CA 1
ATOM 1404 C C . PHE A 1 176 ? -14.649 -12.076 -16.454 1.00 69.44 176 PHE A C 1
ATOM 1406 O O . PHE A 1 176 ? -15.412 -12.925 -16.908 1.00 69.44 176 PHE A O 1
ATOM 1413 N N . THR A 1 177 ? -13.404 -11.947 -16.893 1.00 80.88 177 THR A N 1
ATOM 1414 C CA . THR A 1 177 ? -12.720 -12.912 -17.739 1.00 80.88 177 THR A CA 1
ATOM 1415 C C . THR A 1 177 ? -12.011 -13.945 -16.858 1.00 80.88 177 THR A C 1
ATOM 1417 O O . THR A 1 177 ? -11.696 -13.658 -15.696 1.00 80.88 177 THR A O 1
ATOM 1420 N N . PRO A 1 178 ? -11.704 -15.141 -17.391 1.00 85.19 178 PRO A N 1
ATOM 1421 C CA . PRO A 1 178 ? -10.838 -16.099 -16.707 1.00 85.19 178 PRO A CA 1
ATOM 1422 C C . PRO A 1 178 ? -9.513 -15.471 -16.247 1.00 85.19 178 PRO A C 1
ATOM 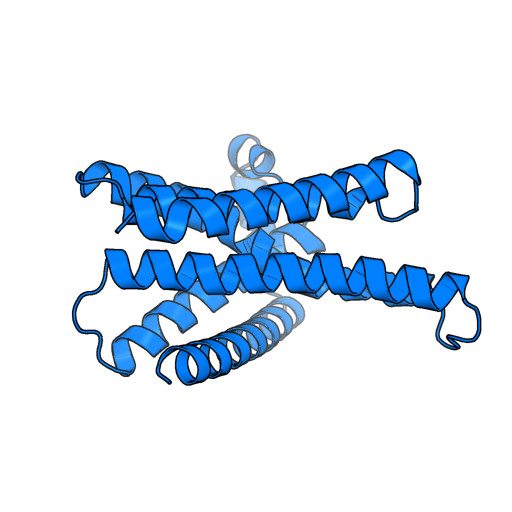1424 O O . PRO A 1 178 ? -9.049 -15.767 -15.149 1.00 85.19 178 PRO A O 1
ATOM 1427 N N . ASP A 1 179 ? -8.966 -14.533 -17.027 1.00 85.50 179 ASP A N 1
ATOM 1428 C CA . ASP A 1 179 ? -7.735 -13.811 -16.688 1.00 85.50 179 ASP A CA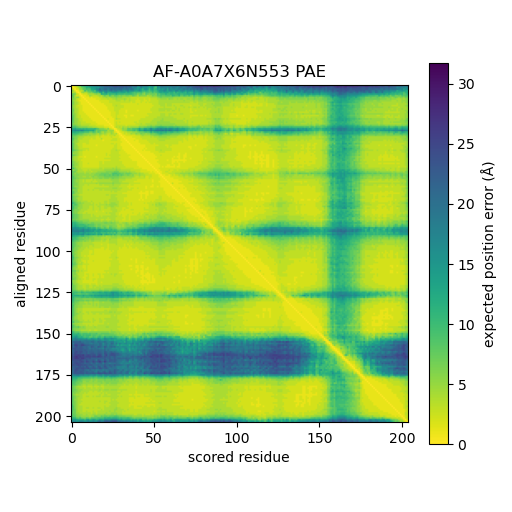 1
ATOM 1429 C C . ASP A 1 179 ? -7.889 -12.923 -15.449 1.00 85.50 179 ASP A C 1
ATOM 1431 O O . ASP A 1 179 ? -6.987 -12.878 -14.613 1.00 85.50 179 ASP A O 1
ATOM 1435 N N . MET A 1 180 ? -9.027 -12.232 -15.290 1.00 87.06 180 MET A N 1
ATOM 1436 C CA . MET A 1 180 ? -9.308 -11.460 -14.075 1.00 87.06 180 MET A CA 1
ATOM 1437 C C . MET A 1 180 ? -9.378 -12.378 -12.859 1.00 87.06 180 MET A C 1
ATOM 1439 O O . MET A 1 180 ? -8.786 -12.071 -11.828 1.00 87.06 180 MET A O 1
ATOM 1443 N N . ILE A 1 181 ? -10.091 -13.500 -12.976 1.00 89.94 181 ILE A N 1
ATOM 1444 C CA . ILE A 1 181 ? -10.248 -14.455 -11.874 1.00 89.94 181 ILE A CA 1
ATOM 1445 C C . ILE A 1 181 ? -8.883 -15.025 -11.481 1.00 89.94 181 ILE A C 1
ATOM 1447 O O . ILE A 1 181 ? -8.546 -15.028 -10.298 1.00 89.94 181 ILE A O 1
ATOM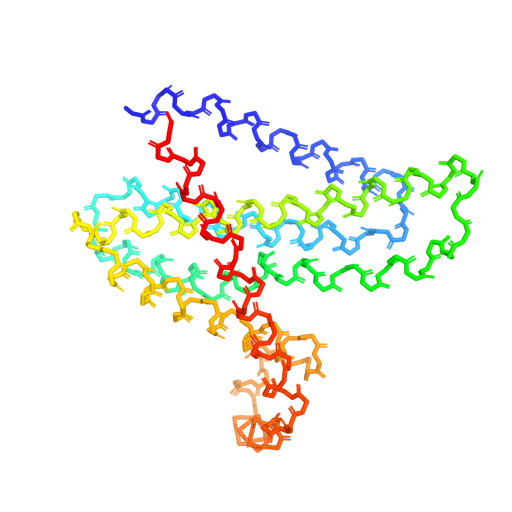 1451 N N . ALA A 1 182 ? -8.073 -15.436 -12.461 1.00 92.69 182 ALA A N 1
ATOM 1452 C CA . ALA A 1 182 ? -6.720 -15.930 -12.232 1.00 92.69 182 ALA A CA 1
ATOM 1453 C C . ALA A 1 182 ? -5.828 -14.862 -11.582 1.00 92.69 182 ALA A C 1
ATOM 1455 O O . ALA A 1 182 ? -5.147 -15.148 -10.598 1.00 92.69 182 ALA A O 1
ATOM 1456 N N . PHE A 1 183 ? -5.872 -13.619 -12.074 1.00 92.12 183 PHE A N 1
ATOM 1457 C CA . PHE A 1 183 ? -5.118 -12.512 -11.490 1.00 92.12 183 PHE A CA 1
ATOM 1458 C C . PHE A 1 183 ? -5.516 -12.266 -10.035 1.00 92.12 183 PHE A C 1
ATOM 1460 O O . PHE A 1 183 ? -4.647 -12.230 -9.166 1.00 92.12 183 PHE A O 1
ATOM 1467 N N . VAL A 1 184 ? -6.818 -12.124 -9.762 1.00 94.12 184 VAL A N 1
ATOM 1468 C CA . VAL A 1 184 ? -7.340 -11.863 -8.416 1.00 94.12 184 VAL A CA 1
ATOM 1469 C C . VAL A 1 184 ? -6.954 -12.996 -7.476 1.00 94.12 184 VAL A C 1
ATOM 1471 O O . VAL A 1 184 ? -6.434 -12.728 -6.400 1.00 94.12 184 VAL A O 1
ATOM 1474 N N . PHE A 1 185 ? -7.130 -14.250 -7.893 1.00 95.50 185 PHE A N 1
ATOM 1475 C CA . PHE A 1 185 ? -6.751 -15.411 -7.094 1.00 95.50 185 PHE A CA 1
ATOM 1476 C C . PHE A 1 185 ? -5.256 -15.405 -6.745 1.00 95.50 185 PHE A C 1
ATOM 1478 O O . PHE A 1 185 ? -4.899 -15.471 -5.569 1.00 95.50 185 PHE A O 1
ATOM 1485 N N . CYS A 1 186 ? -4.378 -15.241 -7.738 1.00 95.56 186 CYS A N 1
ATOM 1486 C CA . CYS A 1 186 ? -2.933 -15.190 -7.515 1.00 95.56 186 CYS A CA 1
ATOM 1487 C C . CYS A 1 186 ? -2.526 -14.017 -6.609 1.00 95.56 186 CYS A C 1
ATOM 1489 O O . CYS A 1 186 ? -1.738 -14.200 -5.682 1.00 95.56 186 CYS A O 1
ATOM 1491 N N . PHE A 1 187 ? -3.075 -12.819 -6.833 1.00 94.62 187 PHE A N 1
ATOM 1492 C CA . PHE A 1 187 ? -2.756 -11.645 -6.016 1.00 94.62 187 PHE A CA 1
ATOM 1493 C C . PHE A 1 187 ? -3.284 -11.756 -4.587 1.00 94.62 187 PHE A C 1
ATOM 1495 O O . PHE A 1 187 ? -2.612 -11.295 -3.666 1.00 94.62 187 PHE A O 1
ATOM 1502 N N . VAL A 1 188 ? -4.446 -12.382 -4.384 1.00 96.81 188 VAL A N 1
ATOM 1503 C CA . VAL A 1 188 ? -4.962 -12.697 -3.048 1.00 96.81 188 VAL A CA 1
ATOM 1504 C C . VAL A 1 188 ? -4.005 -13.634 -2.322 1.00 96.81 188 VAL A C 1
ATOM 1506 O O . VAL A 1 188 ? -3.649 -13.352 -1.183 1.00 96.81 188 VAL A O 1
ATOM 1509 N N . LEU A 1 189 ? -3.533 -14.701 -2.974 1.00 97.06 189 LEU A N 1
ATOM 1510 C CA . LEU A 1 189 ? -2.582 -15.634 -2.365 1.00 97.06 189 LEU A CA 1
ATOM 1511 C C . LEU A 1 189 ? -1.264 -14.954 -1.978 1.00 97.06 189 LEU A C 1
ATOM 1513 O O . LEU A 1 189 ? -0.773 -15.168 -0.871 1.00 97.06 189 LEU A O 1
ATOM 1517 N N . VAL A 1 190 ? -0.716 -14.106 -2.853 1.00 96.31 190 VAL A N 1
ATOM 1518 C CA . VAL A 1 190 ? 0.507 -13.342 -2.556 1.00 96.31 190 VAL A CA 1
ATOM 1519 C C . VAL A 1 190 ? 0.293 -12.414 -1.361 1.00 96.31 190 VAL A C 1
ATOM 1521 O O . VAL A 1 190 ? 1.104 -12.415 -0.438 1.00 96.31 190 VAL A O 1
ATOM 1524 N N . GLN A 1 191 ? -0.800 -11.647 -1.337 1.00 97.00 191 GLN A N 1
ATOM 1525 C CA . GLN A 1 191 ? -1.090 -10.730 -0.231 1.00 97.00 191 GLN A CA 1
ATOM 1526 C C . GLN A 1 191 ? -1.316 -11.480 1.087 1.00 97.00 191 GLN A C 1
ATOM 1528 O O . GLN A 1 191 ? -0.748 -11.094 2.105 1.00 97.00 191 GLN A O 1
ATOM 1533 N N . LEU A 1 192 ? -2.064 -12.587 1.070 1.00 96.56 192 LEU A N 1
ATOM 1534 C CA . LEU A 1 192 ? -2.273 -13.435 2.244 1.00 96.56 192 LEU A CA 1
ATOM 1535 C C . LEU A 1 192 ? -0.964 -14.021 2.776 1.00 96.56 192 LEU A C 1
ATOM 1537 O O . LEU A 1 192 ? -0.748 -14.019 3.986 1.00 96.56 192 LEU A O 1
ATOM 1541 N N . PHE A 1 193 ? -0.074 -14.478 1.891 1.00 96.56 193 PHE A N 1
ATOM 1542 C CA . PHE A 1 193 ? 1.250 -14.954 2.285 1.00 96.56 193 PHE A CA 1
ATOM 1543 C C . PHE A 1 193 ? 2.065 -13.848 2.968 1.00 96.56 193 PHE A C 1
ATOM 1545 O O . PHE A 1 193 ? 2.615 -14.065 4.047 1.00 96.56 193 PHE A O 1
ATOM 1552 N N . LEU A 1 194 ? 2.094 -12.646 2.383 1.00 96.25 194 LEU A N 1
ATOM 1553 C CA . LEU A 1 194 ? 2.787 -11.494 2.965 1.00 96.25 194 LEU A CA 1
ATOM 1554 C C . LEU A 1 194 ? 2.211 -11.115 4.335 1.00 96.25 194 LEU A C 1
ATOM 1556 O O . LEU A 1 194 ? 2.972 -10.864 5.267 1.00 96.25 194 LEU A O 1
ATOM 1560 N N . PHE A 1 195 ? 0.884 -11.123 4.479 1.00 95.69 195 PHE A N 1
ATOM 1561 C CA . PHE A 1 195 ? 0.225 -10.876 5.758 1.00 95.69 195 PHE A CA 1
ATOM 1562 C C . PHE A 1 195 ? 0.573 -11.924 6.808 1.00 95.69 195 PHE A C 1
ATOM 1564 O O . PHE A 1 195 ? 0.924 -11.553 7.925 1.00 95.69 195 PHE A O 1
ATOM 1571 N N . ALA A 1 196 ? 0.522 -13.210 6.457 1.00 93.81 196 ALA A N 1
ATOM 1572 C CA . ALA A 1 196 ? 0.856 -14.292 7.375 1.00 93.81 196 ALA A CA 1
ATOM 1573 C C . ALA A 1 196 ? 2.291 -14.153 7.901 1.00 93.81 196 ALA A C 1
ATOM 1575 O O . ALA A 1 196 ? 2.510 -14.173 9.110 1.00 93.81 196 ALA A O 1
ATOM 1576 N N . VAL A 1 197 ? 3.261 -13.931 7.005 1.00 94.38 197 VAL A N 1
ATOM 1577 C CA . VAL A 1 197 ? 4.665 -13.714 7.388 1.00 94.38 197 VAL A CA 1
ATOM 1578 C C . VAL A 1 197 ? 4.802 -12.489 8.293 1.00 94.38 197 VAL A C 1
ATOM 1580 O O . VAL A 1 197 ? 5.456 -12.560 9.332 1.00 94.38 197 VAL A O 1
ATOM 1583 N N . PHE A 1 198 ? 4.161 -11.377 7.931 1.00 94.25 198 PHE A N 1
ATOM 1584 C CA . PHE A 1 198 ? 4.257 -10.130 8.683 1.00 94.25 198 PHE A CA 1
ATOM 1585 C C . PHE A 1 198 ? 3.680 -10.241 10.100 1.00 94.25 198 PHE A C 1
ATOM 1587 O O . PHE A 1 198 ? 4.319 -9.776 11.043 1.00 94.25 198 PHE A O 1
ATOM 1594 N N . GLN A 1 199 ? 2.521 -10.887 10.278 1.00 89.44 199 GLN A N 1
ATOM 1595 C CA . GLN A 1 199 ? 1.930 -11.068 11.610 1.00 89.44 199 GLN A CA 1
ATOM 1596 C C . GLN A 1 199 ? 2.778 -11.994 12.490 1.00 89.44 199 GLN A C 1
ATOM 1598 O O . GLN A 1 199 ? 3.076 -11.637 13.626 1.00 89.44 199 GLN A O 1
ATOM 1603 N N . ILE A 1 200 ? 3.269 -13.117 11.951 1.00 89.94 200 ILE A N 1
ATOM 1604 C CA . ILE A 1 200 ? 4.141 -14.045 12.696 1.00 89.94 200 ILE A CA 1
ATOM 1605 C C . ILE A 1 200 ? 5.416 -13.342 13.184 1.00 89.94 200 ILE A C 1
ATOM 1607 O O . ILE A 1 200 ? 5.885 -13.596 14.292 1.00 89.94 200 ILE A O 1
ATOM 1611 N N . MET A 1 201 ? 5.997 -12.467 12.358 1.00 89.69 201 MET A N 1
ATOM 1612 C CA . MET A 1 201 ? 7.184 -11.697 12.737 1.00 89.69 201 MET A CA 1
ATOM 1613 C C . MET A 1 201 ? 6.886 -10.616 13.777 1.00 89.69 201 MET A C 1
ATOM 1615 O O . MET A 1 201 ? 7.764 -10.300 14.570 1.00 89.69 201 MET A O 1
ATOM 1619 N N . LYS A 1 202 ? 5.681 -10.041 13.763 1.00 82.81 202 LYS A N 1
ATOM 1620 C CA . LYS A 1 202 ? 5.263 -8.994 14.700 1.00 82.81 202 LYS A CA 1
ATOM 1621 C C . LYS A 1 202 ? 4.948 -9.538 16.097 1.00 82.81 202 LYS A C 1
ATOM 1623 O O . LYS A 1 202 ? 5.146 -8.827 17.076 1.00 82.81 202 LYS A O 1
ATOM 1628 N N . GLU A 1 203 ? 4.427 -10.758 16.188 1.00 66.88 203 GLU A N 1
ATOM 1629 C CA . GLU A 1 203 ? 4.063 -11.400 17.461 1.00 66.88 203 GLU A CA 1
ATOM 1630 C C . GLU A 1 203 ? 5.277 -11.899 18.276 1.00 66.88 203 GLU A C 1
ATOM 1632 O O . GLU A 1 203 ? 5.104 -12.337 19.414 1.00 66.88 203 GLU A O 1
ATOM 1637 N N . ARG A 1 204 ? 6.497 -11.820 17.725 1.00 51.69 204 ARG A N 1
ATOM 1638 C CA . ARG A 1 204 ? 7.765 -12.131 18.410 1.00 51.69 204 ARG A CA 1
ATOM 1639 C C . ARG A 1 204 ? 8.467 -10.878 18.920 1.00 51.69 204 ARG A C 1
ATOM 1641 O O . ARG A 1 204 ? 9.026 -10.961 20.036 1.00 51.69 204 ARG A O 1
#

Radius of gyration: 18.31 Å; Cα contacts (8 Å, |Δi|>4): 155; chains: 1; bounding box: 50×32×43 Å

Sequence (204 aa):
MLKKEFPQIVLLHILVIMFLGFLYVTKNQYMFLIVNVTLALIPFDISLAIKHTKSNIIAGILGLVWLAFYPNTMYMITDFIHLSSIGTNIVTAYQYAHYAILALGIFSGVLFGLGSATLVFERFVRDPDFSIQVLFYGVLSFMSAVGIYLGRYKRLNTTDLITNFHGTLMQIKHAFTPDMIAFVFCFVLVQLFLFAVFQIMKER

pLDDT: mean 86.45, std 12.63, range [49.59, 97.06]